Protein AF-A0A7C4W1N8-F1 (afdb_monomer_lite)

Structure (mmCIF, N/CA/C/O backbone):
data_AF-A0A7C4W1N8-F1
#
_entry.id   AF-A0A7C4W1N8-F1
#
loop_
_atom_site.group_PDB
_atom_site.id
_atom_site.type_symbol
_atom_site.label_atom_id
_atom_site.label_alt_id
_atom_site.label_comp_id
_atom_site.label_asym_id
_atom_site.label_entity_id
_atom_site.label_seq_id
_atom_site.pdbx_PDB_ins_code
_atom_site.Cartn_x
_atom_site.Cartn_y
_atom_site.Cartn_z
_atom_site.occupancy
_atom_site.B_iso_or_equiv
_atom_site.auth_seq_id
_atom_site.auth_comp_id
_atom_site.auth_asym_id
_atom_site.auth_atom_id
_atom_site.pdbx_PDB_model_num
ATOM 1 N N . MET A 1 1 ? 22.112 11.952 -7.872 1.00 47.97 1 MET A N 1
ATOM 2 C CA . MET A 1 1 ? 22.135 11.042 -9.049 1.00 47.97 1 MET A CA 1
ATOM 3 C C . MET A 1 1 ? 20.882 11.286 -9.893 1.00 47.97 1 MET A C 1
ATOM 5 O O . MET A 1 1 ? 19.847 11.541 -9.300 1.00 47.97 1 MET A O 1
ATOM 9 N N . GLN A 1 2 ? 20.953 11.237 -11.233 1.00 54.97 2 GLN A N 1
ATOM 10 C CA . GLN A 1 2 ? 19.802 11.429 -12.151 1.00 54.97 2 GLN A CA 1
ATOM 11 C C . GLN A 1 2 ? 18.889 10.179 -12.221 1.00 54.97 2 GLN A C 1
ATOM 13 O O . GLN A 1 2 ? 18.718 9.581 -13.282 1.00 54.97 2 GLN A O 1
ATOM 18 N N . GLY A 1 3 ? 18.357 9.723 -11.084 1.00 60.81 3 GLY A N 1
ATOM 19 C CA . GLY A 1 3 ? 17.582 8.476 -11.010 1.00 60.81 3 GLY A CA 1
ATOM 20 C C . GLY A 1 3 ? 18.441 7.202 -11.108 1.00 60.81 3 GLY A C 1
ATOM 21 O O . GLY A 1 3 ? 19.598 7.185 -10.682 1.00 60.81 3 GLY A O 1
ATOM 22 N N . ASN A 1 4 ? 17.865 6.113 -11.629 1.00 74.06 4 ASN A N 1
ATOM 23 C CA . ASN A 1 4 ? 18.523 4.805 -11.718 1.00 74.06 4 ASN A CA 1
ATOM 24 C C . ASN A 1 4 ? 19.618 4.778 -12.809 1.00 74.06 4 ASN A C 1
ATOM 26 O O . ASN A 1 4 ? 19.472 5.340 -13.893 1.00 74.06 4 ASN A O 1
ATOM 30 N N . ARG A 1 5 ? 20.745 4.108 -12.521 1.00 75.88 5 ARG A N 1
ATOM 31 C CA . ARG A 1 5 ? 21.937 4.085 -13.394 1.00 75.88 5 ARG A CA 1
ATOM 32 C C . ARG A 1 5 ? 21.696 3.413 -14.750 1.00 75.88 5 ARG A C 1
ATOM 34 O O . ARG A 1 5 ? 22.358 3.788 -15.715 1.00 75.88 5 ARG A O 1
ATOM 41 N N . ASN A 1 6 ? 20.778 2.449 -14.815 1.00 86.44 6 ASN A N 1
ATOM 42 C CA . ASN A 1 6 ? 20.548 1.613 -15.995 1.00 86.44 6 ASN A CA 1
ATOM 43 C C . ASN A 1 6 ? 19.211 1.894 -16.684 1.00 86.44 6 ASN A C 1
ATOM 45 O O . ASN A 1 6 ? 19.008 1.452 -17.808 1.00 86.44 6 ASN A O 1
ATOM 49 N N . VAL A 1 7 ? 18.295 2.609 -16.031 1.00 88.38 7 VAL A N 1
ATOM 50 C CA . VAL A 1 7 ? 16.976 2.920 -16.586 1.00 88.38 7 VAL A CA 1
ATOM 51 C C . VAL A 1 7 ? 16.595 4.344 -16.200 1.00 88.38 7 VAL A C 1
ATOM 53 O O . VAL A 1 7 ? 16.597 4.687 -15.021 1.00 88.38 7 VAL A O 1
ATOM 56 N N . ARG A 1 8 ? 16.260 5.172 -17.188 1.00 89.69 8 ARG A N 1
ATOM 57 C CA . ARG A 1 8 ? 15.919 6.585 -17.009 1.00 89.69 8 ARG A CA 1
ATOM 58 C C . ARG A 1 8 ? 14.545 6.884 -17.589 1.00 89.69 8 ARG A C 1
ATOM 60 O O . ARG A 1 8 ? 14.308 6.649 -18.767 1.00 89.69 8 ARG A O 1
ATOM 67 N N . LEU A 1 9 ? 13.660 7.428 -16.765 1.00 90.44 9 LEU A N 1
ATOM 68 C CA . LEU A 1 9 ? 12.429 8.079 -17.194 1.00 90.44 9 LEU A CA 1
ATOM 69 C C . LEU A 1 9 ? 12.789 9.453 -17.757 1.00 90.44 9 LEU A C 1
ATOM 71 O O . LEU A 1 9 ? 13.147 10.358 -17.001 1.00 90.44 9 LEU A O 1
ATOM 75 N N . ASP A 1 10 ? 12.716 9.594 -19.075 1.00 85.81 10 ASP A N 1
ATOM 76 C CA . ASP A 1 10 ? 12.887 10.885 -19.739 1.00 85.81 10 ASP A CA 1
ATOM 77 C C . ASP A 1 10 ? 11.601 11.705 -19.701 1.00 85.81 10 ASP A C 1
ATOM 79 O O . ASP A 1 10 ? 11.668 12.927 -19.709 1.00 85.81 10 ASP A O 1
ATOM 83 N N . ASP A 1 11 ? 10.448 11.047 -19.669 1.00 86.19 11 ASP A N 1
ATOM 84 C CA . ASP A 1 11 ? 9.136 11.665 -19.511 1.00 86.19 11 ASP A CA 1
ATOM 85 C C . ASP A 1 11 ? 8.132 10.591 -19.050 1.00 86.19 11 ASP A C 1
ATOM 87 O O . ASP A 1 11 ? 8.467 9.408 -18.945 1.00 86.19 11 ASP A O 1
ATOM 91 N N . SER A 1 12 ? 6.881 10.984 -18.830 1.00 87.62 12 SER A N 1
ATOM 92 C CA . SER A 1 12 ? 5.740 10.115 -18.545 1.00 87.62 12 SER A CA 1
ATOM 93 C C . SER A 1 12 ? 5.453 9.056 -19.613 1.00 87.62 12 SER A C 1
ATOM 95 O O . SER A 1 12 ? 4.736 8.106 -19.332 1.00 87.62 12 SER A O 1
ATOM 97 N N . SER A 1 13 ? 6.016 9.165 -20.819 1.00 90.38 13 SER A N 1
ATOM 98 C CA . SER A 1 13 ? 5.802 8.196 -21.904 1.00 90.38 13 SER A CA 1
ATOM 99 C C . SER A 1 13 ? 7.088 7.607 -22.486 1.00 90.38 13 SER A C 1
ATOM 101 O O . SER A 1 13 ? 7.024 6.703 -23.322 1.00 90.38 13 SER A O 1
ATOM 103 N N . LYS A 1 14 ? 8.265 8.080 -22.054 1.00 93.00 14 LYS A N 1
ATOM 104 C CA . LYS A 1 14 ? 9.556 7.725 -22.656 1.00 93.00 14 LYS A CA 1
ATOM 105 C C . LYS A 1 14 ? 10.546 7.245 -21.606 1.00 93.00 14 LYS A C 1
ATOM 107 O O . LYS A 1 14 ? 10.831 7.935 -20.626 1.00 93.00 14 LYS A O 1
ATOM 112 N N . VAL A 1 15 ? 11.114 6.068 -21.852 1.00 93.06 15 VAL A N 1
ATOM 113 C CA . VAL A 1 15 ? 12.128 5.454 -20.996 1.00 93.06 15 VAL A CA 1
ATOM 114 C C . VAL A 1 15 ? 13.367 5.112 -21.814 1.00 93.06 15 VAL A C 1
ATOM 116 O O . VAL A 1 15 ? 13.274 4.570 -22.914 1.00 93.06 15 VAL A O 1
ATOM 119 N N . ARG A 1 16 ? 14.539 5.419 -21.263 1.00 93.31 16 ARG A N 1
ATOM 120 C CA . ARG A 1 16 ? 15.831 4.977 -21.779 1.00 93.31 16 ARG A CA 1
ATOM 121 C C . ARG A 1 16 ? 16.379 3.853 -20.925 1.00 93.31 16 ARG A C 1
ATOM 123 O O . ARG A 1 16 ? 16.403 3.956 -19.700 1.00 93.31 16 ARG A O 1
ATOM 130 N N . ILE A 1 17 ? 16.842 2.793 -21.568 1.00 91.69 17 ILE A N 1
ATOM 131 C CA . ILE A 1 17 ? 17.416 1.620 -20.914 1.00 91.69 17 ILE A CA 1
ATOM 132 C C . ILE A 1 17 ? 18.837 1.454 -21.427 1.00 91.69 17 ILE A C 1
ATOM 134 O O . ILE A 1 17 ? 19.081 1.484 -22.630 1.00 91.69 17 ILE A O 1
ATOM 138 N N . ARG A 1 18 ? 19.781 1.305 -20.504 1.00 91.75 18 ARG A N 1
ATOM 139 C CA . ARG A 1 18 ? 21.181 1.094 -20.836 1.00 91.75 18 ARG A CA 1
ATOM 140 C C . ARG A 1 18 ? 21.384 -0.360 -21.234 1.00 91.75 18 ARG A C 1
ATOM 142 O O . ARG A 1 18 ? 21.121 -1.253 -20.425 1.00 91.75 18 ARG A O 1
ATOM 149 N N . TYR A 1 19 ? 21.858 -0.595 -22.450 1.00 90.38 19 TYR A N 1
ATOM 150 C CA . TYR A 1 19 ? 22.159 -1.937 -22.920 1.00 90.38 19 TYR A CA 1
ATOM 151 C C . TYR A 1 19 ? 23.369 -2.495 -22.144 1.00 90.38 19 TYR A C 1
ATOM 153 O O . TYR A 1 19 ? 24.381 -1.799 -22.003 1.00 90.38 19 TYR A O 1
ATOM 161 N N . PRO A 1 20 ? 23.294 -3.710 -21.563 1.00 87.44 20 PRO A N 1
ATOM 162 C CA . PRO A 1 20 ? 24.352 -4.205 -20.683 1.00 87.44 20 PRO A CA 1
ATOM 163 C C . PRO A 1 20 ? 25.706 -4.417 -21.366 1.00 87.44 20 PRO A C 1
ATOM 165 O O . PRO A 1 20 ? 26.726 -4.239 -20.695 1.00 87.44 20 PRO A O 1
ATOM 168 N N . TYR A 1 21 ? 25.705 -4.772 -22.654 1.00 88.88 21 TYR A N 1
ATOM 169 C CA . TYR A 1 21 ? 26.896 -5.200 -23.389 1.00 88.88 21 TYR A CA 1
ATOM 170 C C . TYR A 1 21 ? 27.750 -4.011 -23.842 1.00 88.88 21 TYR A C 1
ATOM 172 O O . TYR A 1 21 ? 28.869 -3.857 -23.368 1.00 88.88 21 TYR A O 1
ATOM 180 N N . ASP A 1 22 ? 27.202 -3.119 -24.669 1.00 92.94 22 ASP A N 1
ATOM 181 C CA . ASP A 1 22 ? 27.940 -1.982 -25.251 1.00 92.94 22 ASP A CA 1
ATOM 182 C C . ASP A 1 22 ? 27.743 -0.653 -24.495 1.00 92.94 22 ASP A C 1
ATOM 184 O O . ASP A 1 22 ? 28.325 0.370 -24.844 1.00 92.94 22 ASP A O 1
ATOM 188 N N . LYS A 1 23 ? 26.914 -0.662 -23.442 1.00 89.00 23 LYS A N 1
ATOM 189 C CA . LYS A 1 23 ? 26.556 0.508 -22.627 1.00 89.00 23 LYS A CA 1
ATOM 190 C C . LYS A 1 23 ? 25.778 1.607 -23.360 1.00 89.00 23 LYS A C 1
ATOM 192 O O . LYS A 1 23 ? 25.589 2.669 -22.752 1.00 89.00 23 LYS A O 1
ATOM 197 N N . SER A 1 24 ? 25.294 1.352 -24.574 1.00 93.56 24 SER A N 1
ATOM 198 C CA . SER A 1 24 ? 24.439 2.247 -25.354 1.00 93.56 24 SER A CA 1
ATOM 199 C C . SER A 1 24 ? 23.085 2.479 -24.675 1.00 93.56 24 SER A C 1
ATOM 201 O O . SER A 1 24 ? 22.671 1.743 -23.772 1.00 93.56 24 SER A O 1
ATOM 203 N N . TRP A 1 25 ? 22.389 3.545 -25.073 1.00 93.69 25 TRP A N 1
ATOM 204 C CA . TRP A 1 25 ? 21.058 3.865 -24.562 1.00 93.69 25 TRP A CA 1
ATOM 205 C C . TRP A 1 25 ? 19.994 3.519 -25.596 1.00 93.69 25 TRP A C 1
ATOM 207 O O . TRP A 1 25 ? 19.896 4.161 -26.637 1.00 93.69 25 TRP A O 1
ATOM 217 N N . LEU A 1 26 ? 19.141 2.560 -25.256 1.00 93.12 26 LEU A N 1
ATOM 218 C CA . LEU A 1 26 ? 17.971 2.191 -26.039 1.00 93.12 26 LEU A CA 1
ATOM 219 C C . LEU A 1 26 ? 16.766 3.012 -25.574 1.00 93.12 26 LEU A C 1
ATOM 221 O O . LEU A 1 26 ? 16.544 3.157 -24.371 1.00 93.12 26 LEU A O 1
ATOM 225 N N . SER A 1 27 ? 15.984 3.549 -26.509 1.00 93.94 27 SER A N 1
ATOM 226 C CA . SER A 1 27 ? 14.791 4.352 -26.209 1.00 93.94 27 SER A CA 1
ATOM 227 C C . SER A 1 27 ? 13.514 3.562 -26.464 1.00 93.94 27 SER A C 1
ATOM 229 O O . SER A 1 27 ? 13.330 3.006 -27.542 1.00 93.94 27 SER A O 1
ATOM 231 N N . PHE A 1 28 ? 12.599 3.578 -25.499 1.00 92.69 28 PHE A N 1
ATOM 232 C CA . PHE A 1 28 ? 11.315 2.890 -25.581 1.00 92.69 28 PHE A CA 1
ATOM 233 C C . PHE A 1 28 ? 10.171 3.795 -25.138 1.00 92.69 28 PHE A C 1
ATOM 235 O O . PHE A 1 28 ? 10.358 4.749 -24.375 1.00 92.69 28 PHE A O 1
ATOM 242 N N . ARG A 1 29 ? 8.961 3.453 -25.583 1.00 93.00 29 ARG A N 1
ATOM 243 C CA . ARG A 1 29 ? 7.729 4.033 -25.049 1.00 93.00 29 ARG A CA 1
ATOM 244 C C . ARG A 1 29 ? 7.250 3.224 -23.847 1.00 93.00 29 ARG A C 1
ATOM 246 O O . ARG A 1 29 ? 7.180 1.999 -23.913 1.00 93.00 29 ARG A O 1
ATOM 253 N N . ALA A 1 30 ? 6.894 3.914 -22.772 1.00 91.75 30 ALA A N 1
ATOM 254 C CA . ALA A 1 30 ? 6.235 3.346 -21.603 1.00 91.75 30 ALA A CA 1
ATOM 255 C C . ALA A 1 30 ? 4.791 3.855 -21.548 1.00 91.75 30 ALA A C 1
ATOM 257 O O . ALA A 1 30 ? 4.525 5.015 -21.851 1.00 91.75 30 ALA A O 1
ATOM 258 N N . ARG A 1 31 ? 3.853 2.981 -21.178 1.00 93.00 31 ARG A N 1
ATOM 259 C CA . ARG A 1 31 ? 2.450 3.348 -20.964 1.00 93.00 31 ARG A CA 1
ATOM 260 C C . ARG A 1 31 ? 2.117 3.162 -19.492 1.00 93.00 31 ARG A C 1
ATOM 262 O O . ARG A 1 31 ? 2.344 2.085 -18.943 1.00 93.00 31 ARG A O 1
ATOM 269 N N . PHE A 1 32 ? 1.564 4.201 -18.882 1.00 92.88 32 PHE A N 1
ATOM 270 C CA . PHE A 1 32 ? 1.042 4.175 -17.519 1.00 92.88 32 PHE A CA 1
ATOM 271 C C . PHE A 1 32 ? -0.462 4.437 -17.569 1.00 92.88 32 PHE A C 1
ATOM 273 O O . PHE A 1 32 ? -0.951 5.032 -18.527 1.00 92.88 32 PHE A O 1
ATOM 280 N N . GLY A 1 33 ? -1.199 3.979 -16.556 1.00 93.12 33 GLY A N 1
ATOM 281 C CA . GLY A 1 33 ? -2.607 4.359 -16.427 1.00 93.12 33 GLY A CA 1
ATOM 282 C C . GLY A 1 33 ? -2.730 5.876 -16.283 1.00 93.12 33 GLY A C 1
ATOM 283 O O . GLY A 1 33 ? -1.872 6.491 -15.651 1.00 93.12 33 GLY A O 1
ATOM 284 N N . GLU A 1 34 ? -3.786 6.461 -16.840 1.00 93.50 34 GLU A N 1
ATOM 285 C CA . GLU A 1 34 ? -3.974 7.918 -16.937 1.00 93.50 34 GLU A CA 1
ATOM 286 C C . GLU A 1 34 ? -3.804 8.624 -15.586 1.00 93.50 34 GLU A C 1
ATOM 288 O O . GLU A 1 34 ? -3.032 9.572 -15.471 1.00 93.50 34 GLU A O 1
ATOM 293 N N . ASN A 1 35 ? -4.390 8.059 -14.526 1.00 93.81 35 ASN A N 1
ATOM 294 C CA . ASN A 1 35 ? -4.287 8.577 -13.157 1.00 93.81 35 ASN A CA 1
ATOM 295 C C . ASN A 1 35 ? -2.847 8.636 -12.606 1.00 93.81 35 ASN A C 1
ATOM 297 O O . ASN A 1 35 ? -2.591 9.333 -11.630 1.00 93.81 35 ASN A O 1
ATOM 301 N N . TYR A 1 36 ? -1.903 7.892 -13.190 1.00 94.44 36 TYR A N 1
ATOM 302 C CA . TYR A 1 36 ? -0.498 7.868 -12.776 1.00 94.44 36 TYR A CA 1
ATOM 303 C C . TYR A 1 36 ? 0.397 8.777 -13.621 1.00 94.44 36 TYR A C 1
ATOM 305 O O . TYR A 1 36 ? 1.513 9.070 -13.195 1.00 94.44 36 TYR A O 1
ATOM 313 N N . VAL A 1 37 ? -0.057 9.229 -14.794 1.00 94.94 37 VAL A N 1
ATOM 314 C CA . VAL A 1 37 ? 0.746 10.046 -15.719 1.00 94.94 37 VAL A CA 1
ATOM 315 C C . VAL A 1 37 ? 1.279 11.324 -15.052 1.00 94.94 37 VAL A C 1
ATOM 317 O O . VAL A 1 37 ? 2.489 11.550 -15.150 1.00 94.94 37 VAL A O 1
ATOM 320 N N . PRO A 1 38 ? 0.469 12.111 -14.308 1.00 96.19 38 PRO A N 1
ATOM 321 C CA . PRO A 1 38 ? 0.966 13.301 -13.616 1.00 96.19 38 PRO A CA 1
ATOM 322 C C . PRO A 1 38 ? 2.082 12.982 -12.613 1.00 96.19 38 PRO A C 1
ATOM 324 O O . PRO A 1 38 ? 3.127 13.629 -12.622 1.00 96.19 38 PRO A O 1
ATOM 327 N N . LEU A 1 39 ? 1.906 11.920 -11.818 1.00 96.06 39 LEU A N 1
ATOM 328 C CA . LEU A 1 39 ? 2.903 11.475 -10.846 1.00 96.06 39 LEU A CA 1
ATOM 329 C C . LEU A 1 39 ? 4.211 11.045 -11.516 1.00 96.06 39 LEU A C 1
ATOM 331 O O . LEU A 1 39 ? 5.290 11.387 -11.036 1.00 96.06 39 LEU A O 1
ATOM 335 N N . VAL A 1 40 ? 4.140 10.284 -12.611 1.00 95.19 40 VAL A N 1
ATOM 336 C CA . VAL A 1 40 ? 5.345 9.818 -13.318 1.00 95.19 40 VAL A CA 1
ATOM 337 C C . VAL A 1 40 ? 6.084 10.992 -13.963 1.00 95.19 40 VAL A C 1
ATOM 339 O O . VAL A 1 40 ? 7.317 11.002 -13.965 1.00 95.19 40 VAL A O 1
ATOM 342 N N . LYS A 1 41 ? 5.350 11.990 -14.469 1.00 95.19 41 LYS A N 1
ATOM 343 C CA . LYS A 1 41 ? 5.933 13.219 -15.011 1.00 95.19 41 LYS A CA 1
ATOM 344 C C . LYS A 1 41 ? 6.730 13.972 -13.943 1.00 95.19 41 LYS A C 1
ATOM 346 O O . LYS A 1 41 ? 7.930 14.176 -14.126 1.00 95.19 41 LYS A O 1
ATOM 351 N N . GLU A 1 42 ? 6.114 14.279 -12.799 1.00 95.62 42 GLU A N 1
ATOM 352 C CA . GLU A 1 42 ? 6.807 14.966 -11.698 1.00 95.62 42 GLU A CA 1
ATOM 353 C C . GLU A 1 42 ? 7.987 14.135 -11.169 1.00 95.62 42 GLU A C 1
ATOM 355 O O . GLU A 1 42 ? 9.069 14.668 -10.922 1.00 95.62 42 GLU A O 1
ATOM 360 N N . LEU A 1 43 ? 7.838 12.808 -11.073 1.00 94.19 43 LEU A N 1
ATOM 361 C CA . LEU A 1 43 ? 8.936 11.923 -10.679 1.00 94.19 43 LEU A CA 1
ATOM 362 C C . LEU A 1 43 ? 10.149 12.040 -11.619 1.00 94.19 43 LEU A C 1
ATOM 364 O O . LEU A 1 43 ? 11.292 12.045 -11.153 1.00 94.19 43 LEU A O 1
ATOM 368 N N . SER A 1 44 ? 9.921 12.124 -12.934 1.00 92.81 44 SER A N 1
ATOM 369 C CA . SER A 1 44 ? 10.991 12.316 -13.920 1.00 92.81 44 SER A CA 1
ATOM 370 C C . SER A 1 44 ? 11.681 13.673 -13.738 1.00 92.81 44 SER A C 1
ATOM 372 O O . SER A 1 44 ? 12.913 13.738 -13.711 1.00 92.81 44 SER A O 1
ATOM 374 N N . GLU A 1 45 ? 10.913 14.747 -13.555 1.00 93.69 45 GLU A N 1
ATOM 375 C CA . GLU A 1 45 ? 11.425 16.112 -13.364 1.00 93.69 45 GLU A CA 1
ATOM 376 C C . GLU A 1 45 ? 12.260 16.244 -12.078 1.00 93.69 45 GLU A C 1
ATOM 378 O O . GLU A 1 45 ? 13.388 16.758 -12.093 1.00 93.69 45 GLU A O 1
ATOM 383 N N . LEU A 1 46 ? 11.760 15.701 -10.966 1.00 92.88 46 LEU A N 1
ATOM 384 C CA . LEU A 1 46 ? 12.472 15.666 -9.687 1.00 92.88 46 LEU A CA 1
ATOM 385 C C . LEU A 1 46 ? 13.760 14.837 -9.771 1.00 92.88 46 LEU A C 1
ATOM 387 O O . LEU A 1 46 ? 14.793 15.222 -9.217 1.00 92.88 46 LEU A O 1
ATOM 391 N N . ALA A 1 47 ? 13.748 13.726 -10.508 1.00 90.69 47 ALA A N 1
ATOM 392 C CA . ALA A 1 47 ? 14.944 12.914 -10.694 1.00 90.69 47 ALA A CA 1
ATOM 393 C C . ALA A 1 47 ? 15.997 13.606 -11.572 1.00 90.69 47 ALA A C 1
ATOM 395 O O . ALA A 1 47 ? 17.192 13.542 -11.265 1.00 90.69 47 ALA A O 1
ATOM 396 N N . LYS A 1 48 ? 15.584 14.301 -12.642 1.00 90.06 48 LYS A N 1
ATOM 397 C CA . LYS A 1 48 ? 16.488 15.089 -13.501 1.00 90.06 48 LYS A CA 1
ATOM 398 C C . LYS A 1 48 ? 17.144 16.232 -12.730 1.00 90.06 48 LYS A C 1
ATOM 400 O O . LYS A 1 48 ? 18.356 16.418 -12.843 1.00 90.06 48 LYS A O 1
ATOM 405 N N . SER A 1 49 ? 16.368 16.921 -11.893 1.00 90.56 49 SER A N 1
ATOM 406 C CA . SER A 1 49 ? 16.851 17.980 -10.994 1.00 90.56 49 SER A CA 1
ATOM 407 C C . SER A 1 49 ? 17.600 17.457 -9.759 1.00 90.56 49 SER A C 1
ATOM 409 O O . SER A 1 49 ? 18.015 18.247 -8.917 1.00 90.56 49 SER A O 1
ATOM 411 N N . ARG A 1 50 ? 17.826 16.136 -9.656 1.00 87.19 50 ARG A N 1
ATOM 412 C CA . ARG A 1 50 ? 18.536 15.462 -8.551 1.00 87.19 50 ARG A CA 1
ATOM 413 C C . ARG A 1 50 ? 17.881 15.658 -7.174 1.00 87.19 50 ARG A C 1
ATOM 415 O O . ARG A 1 50 ? 18.540 15.419 -6.167 1.00 87.19 50 ARG A O 1
ATOM 422 N N . LYS A 1 51 ? 16.599 16.032 -7.134 1.00 89.19 51 LYS A N 1
ATOM 423 C CA . LYS A 1 51 ? 15.811 16.221 -5.905 1.00 89.19 51 LYS A CA 1
ATOM 424 C C . LYS A 1 51 ? 15.217 14.919 -5.370 1.00 89.19 51 LYS A C 1
ATOM 426 O O . LYS A 1 51 ? 14.914 14.834 -4.187 1.00 89.19 51 LYS A O 1
ATOM 431 N N . CYS A 1 52 ? 15.064 13.895 -6.211 1.00 86.50 52 CYS A N 1
ATOM 432 C CA . CYS A 1 52 ? 14.609 12.578 -5.774 1.00 86.50 52 CYS A CA 1
ATOM 433 C C . CYS A 1 52 ? 15.331 11.439 -6.503 1.00 86.50 52 CYS A C 1
ATOM 435 O O . CYS A 1 52 ? 15.936 11.613 -7.564 1.00 86.50 52 CYS A O 1
ATOM 437 N N . SER A 1 53 ? 15.235 10.237 -5.939 1.00 85.31 53 SER A N 1
ATOM 438 C CA . SER A 1 53 ? 15.607 8.995 -6.615 1.00 85.31 53 SER A CA 1
ATOM 439 C C . SER A 1 53 ? 14.402 8.060 -6.673 1.00 85.31 53 SER A C 1
ATOM 441 O O . SER A 1 53 ? 13.483 8.173 -5.865 1.00 85.31 53 SER A O 1
ATOM 443 N N . TYR A 1 54 ? 14.390 7.155 -7.650 1.00 89.94 54 TYR A N 1
ATOM 444 C CA . TYR A 1 54 ? 13.360 6.129 -7.779 1.00 89.94 54 TYR A CA 1
ATOM 445 C C . TYR A 1 54 ? 13.981 4.773 -8.081 1.00 89.94 54 TYR A C 1
ATOM 447 O O . TYR A 1 54 ? 15.009 4.658 -8.757 1.00 89.94 54 TYR A O 1
ATOM 455 N N . GLY A 1 55 ? 13.323 3.730 -7.585 1.00 89.88 55 GLY A N 1
ATOM 456 C CA . GLY A 1 55 ? 13.615 2.360 -7.981 1.00 89.88 55 GLY A CA 1
ATOM 457 C C . GLY A 1 55 ? 12.923 2.049 -9.301 1.00 89.88 55 GLY A C 1
ATOM 458 O O . GLY A 1 55 ? 11.806 2.495 -9.544 1.00 89.88 55 GLY A O 1
ATOM 459 N N . VAL A 1 56 ? 13.572 1.272 -10.159 1.00 91.06 56 VAL A N 1
ATOM 460 C CA . VAL A 1 56 ? 12.955 0.794 -11.396 1.00 91.06 56 VAL A CA 1
ATOM 461 C C . VAL A 1 56 ? 13.469 -0.594 -11.733 1.00 91.06 56 VAL A C 1
ATOM 463 O O . VAL A 1 56 ? 14.654 -0.887 -11.556 1.00 91.06 56 VAL A O 1
ATOM 466 N N . ARG A 1 57 ? 12.558 -1.467 -12.163 1.00 90.81 57 ARG A N 1
ATOM 467 C CA . ARG A 1 57 ? 12.845 -2.841 -12.584 1.00 90.81 57 ARG A CA 1
ATOM 468 C C . ARG A 1 57 ? 12.057 -3.163 -13.844 1.00 90.81 57 ARG A C 1
ATOM 470 O O . ARG A 1 57 ? 10.892 -2.794 -13.948 1.00 90.81 57 ARG A O 1
ATOM 477 N N . ILE A 1 58 ? 12.690 -3.876 -14.765 1.00 89.75 58 ILE A N 1
ATOM 478 C CA . ILE A 1 58 ? 12.037 -4.411 -15.959 1.00 89.75 58 ILE A CA 1
ATOM 479 C C . ILE A 1 58 ? 11.666 -5.859 -15.659 1.00 89.75 58 ILE A C 1
ATOM 481 O O . ILE A 1 58 ? 12.491 -6.617 -15.151 1.00 89.75 58 ILE A O 1
ATOM 485 N N . VAL A 1 59 ? 10.419 -6.228 -15.931 1.00 91.44 59 VAL A N 1
ATOM 486 C CA . VAL A 1 59 ? 9.894 -7.569 -15.678 1.00 91.44 59 VAL A CA 1
ATOM 487 C C . VAL A 1 59 ? 9.296 -8.117 -16.963 1.00 91.44 59 VAL A C 1
ATOM 489 O O . VAL A 1 59 ? 8.394 -7.513 -17.538 1.00 91.44 59 VAL A O 1
ATOM 492 N N . PHE A 1 60 ? 9.775 -9.281 -17.385 1.00 92.75 60 PHE A N 1
ATOM 493 C CA . PHE A 1 60 ? 9.208 -10.037 -18.496 1.00 92.75 60 PHE A CA 1
ATOM 494 C C . PHE A 1 60 ? 8.197 -11.030 -17.936 1.00 92.75 60 PHE A C 1
ATOM 496 O O . PHE A 1 60 ? 8.517 -11.818 -17.044 1.00 92.75 60 PHE A O 1
ATOM 503 N N . ARG A 1 61 ? 6.954 -10.973 -18.410 1.00 89.81 61 ARG A N 1
ATOM 504 C CA . ARG A 1 61 ? 5.888 -11.857 -17.935 1.00 89.81 61 ARG A CA 1
ATOM 505 C C . ARG A 1 61 ? 4.884 -12.118 -19.045 1.00 89.81 61 ARG A C 1
ATOM 507 O O . ARG A 1 61 ? 4.302 -11.177 -19.571 1.00 89.81 61 ARG A O 1
ATOM 514 N N . ASN A 1 62 ? 4.647 -13.394 -19.351 1.00 91.06 62 ASN A N 1
ATOM 515 C CA . ASN A 1 62 ? 3.676 -13.845 -20.356 1.00 91.06 62 ASN A CA 1
ATOM 516 C C . ASN A 1 62 ? 3.859 -13.133 -21.714 1.00 91.06 62 ASN A C 1
ATOM 518 O O . ASN A 1 62 ? 2.905 -12.587 -22.262 1.00 91.06 62 ASN A O 1
ATOM 522 N N . GLY A 1 63 ? 5.105 -13.041 -22.196 1.00 91.88 63 GLY A N 1
ATOM 523 C CA . GLY A 1 63 ? 5.441 -12.357 -23.454 1.00 91.88 63 GLY A CA 1
ATOM 524 C C . GLY A 1 63 ? 5.334 -10.825 -23.422 1.00 91.88 63 GLY A C 1
ATOM 525 O O . GLY A 1 63 ? 5.546 -10.179 -24.441 1.00 91.88 63 GLY A O 1
ATOM 526 N N . ARG A 1 64 ? 5.018 -10.219 -22.270 1.00 92.12 64 ARG A N 1
ATOM 527 C CA . ARG A 1 64 ? 4.912 -8.763 -22.097 1.00 92.12 64 ARG A CA 1
ATOM 528 C C . ARG A 1 64 ? 6.049 -8.220 -21.240 1.00 92.12 64 ARG A C 1
ATOM 530 O O . ARG A 1 64 ? 6.564 -8.910 -20.358 1.00 92.12 64 ARG A O 1
ATOM 537 N N . ILE A 1 65 ? 6.399 -6.960 -21.480 1.00 91.75 65 ILE A N 1
ATOM 538 C CA . ILE A 1 65 ? 7.439 -6.229 -20.752 1.00 91.75 65 ILE A CA 1
ATOM 539 C C . ILE A 1 65 ? 6.766 -5.203 -19.842 1.00 91.75 65 ILE A C 1
ATOM 541 O O . ILE A 1 65 ? 5.969 -4.386 -20.298 1.00 91.75 65 ILE A O 1
ATOM 545 N N . TYR A 1 66 ? 7.098 -5.239 -18.555 1.00 92.44 66 TYR A N 1
ATOM 546 C CA .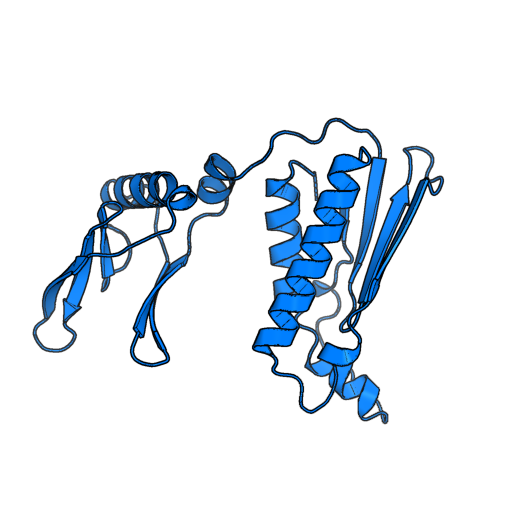 TYR A 1 66 ? 6.560 -4.342 -17.539 1.00 92.44 66 TYR A CA 1
ATOM 547 C C . TYR A 1 66 ? 7.669 -3.509 -16.911 1.00 92.44 66 TYR A C 1
ATOM 549 O O . TYR A 1 66 ? 8.729 -4.028 -16.562 1.00 92.44 66 TYR A O 1
ATOM 557 N N . LEU A 1 67 ? 7.389 -2.224 -16.702 1.00 91.25 67 LEU A N 1
ATOM 558 C CA . LEU A 1 67 ? 8.249 -1.320 -15.951 1.00 91.25 67 LEU A CA 1
ATOM 559 C C . LEU A 1 67 ? 7.675 -1.137 -14.544 1.00 91.25 67 LEU A C 1
ATOM 561 O O . LEU A 1 67 ? 6.628 -0.523 -14.361 1.00 91.25 67 LEU A O 1
ATOM 565 N N . HIS A 1 68 ? 8.346 -1.689 -13.540 1.00 91.81 68 HIS A N 1
ATOM 566 C CA . HIS A 1 68 ? 7.962 -1.530 -12.141 1.00 91.81 68 HIS A CA 1
ATOM 567 C C . HIS A 1 68 ? 8.719 -0.349 -11.544 1.00 91.81 68 HIS A C 1
ATOM 569 O O . HIS A 1 68 ? 9.941 -0.418 -11.419 1.00 91.81 68 HIS A O 1
ATOM 575 N N . LEU A 1 69 ? 7.996 0.703 -11.160 1.00 92.06 69 LEU A N 1
ATOM 576 C CA . LEU A 1 69 ? 8.545 1.901 -10.527 1.00 92.06 69 LEU A CA 1
ATOM 577 C C . LEU A 1 69 ? 8.299 1.885 -9.015 1.00 92.06 69 LEU A C 1
ATOM 579 O O . LEU A 1 69 ? 7.190 1.605 -8.562 1.00 92.06 69 LEU A O 1
ATOM 583 N N . SER A 1 70 ? 9.330 2.220 -8.243 1.00 91.88 70 SER A N 1
ATOM 584 C CA . SER A 1 70 ? 9.236 2.504 -6.811 1.00 91.88 70 SER A CA 1
ATOM 585 C C . SER A 1 70 ? 9.316 4.010 -6.608 1.00 91.88 70 SER A C 1
ATOM 587 O O . SER A 1 70 ? 10.349 4.616 -6.902 1.00 91.88 70 SER A O 1
ATOM 589 N N . VAL A 1 71 ? 8.232 4.591 -6.107 1.00 92.69 71 VAL A N 1
ATOM 590 C CA . VAL A 1 71 ? 8.021 6.038 -5.996 1.00 92.69 71 VAL A CA 1
ATOM 591 C C . VAL A 1 71 ? 8.092 6.456 -4.523 1.00 92.69 71 VAL A C 1
ATOM 593 O O . VAL A 1 71 ? 7.602 5.695 -3.684 1.00 92.69 71 VAL A O 1
ATOM 596 N N . PRO A 1 72 ? 8.677 7.624 -4.188 1.00 93.00 72 PRO A N 1
ATOM 597 C CA . PRO A 1 72 ? 8.610 8.181 -2.836 1.00 93.00 72 PRO A CA 1
ATOM 598 C C . PRO A 1 72 ? 7.166 8.286 -2.327 1.00 93.00 72 PRO A C 1
ATOM 600 O O . PRO A 1 72 ? 6.258 8.635 -3.089 1.00 93.00 72 PRO A O 1
ATOM 603 N N . VAL A 1 73 ? 6.949 7.972 -1.048 1.00 93.19 73 VAL A N 1
ATOM 604 C CA . VAL A 1 73 ? 5.600 7.919 -0.455 1.00 93.19 73 VAL A CA 1
ATOM 605 C C . VAL A 1 73 ? 4.960 9.304 -0.452 1.00 93.19 73 VAL A C 1
ATOM 607 O O . VAL A 1 73 ? 3.776 9.428 -0.738 1.00 93.19 73 VAL A O 1
ATOM 610 N N . GLU A 1 74 ? 5.746 10.347 -0.220 1.00 94.06 74 GLU A N 1
ATOM 611 C CA . GLU A 1 74 ? 5.312 11.743 -0.193 1.00 94.06 74 GLU A CA 1
ATOM 612 C C . GLU A 1 74 ? 4.757 12.161 -1.559 1.00 94.06 74 GLU A C 1
ATOM 614 O O . GLU A 1 74 ? 3.671 12.733 -1.647 1.00 94.06 74 GLU A O 1
ATOM 619 N N . LEU A 1 75 ? 5.457 11.792 -2.639 1.00 95.50 75 LEU A N 1
ATOM 620 C CA . LEU A 1 75 ? 5.006 12.058 -4.004 1.00 95.50 75 LEU A CA 1
ATOM 621 C C . LEU A 1 75 ? 3.750 11.249 -4.344 1.00 95.50 75 LEU A C 1
ATOM 623 O O . LEU A 1 75 ? 2.829 11.766 -4.968 1.00 95.50 75 LEU A O 1
ATOM 627 N N . TYR A 1 76 ? 3.673 9.990 -3.906 1.00 95.25 76 TYR A N 1
ATOM 628 C CA . TYR A 1 76 ? 2.453 9.195 -4.052 1.00 95.25 76 TYR A CA 1
ATOM 629 C C . TYR A 1 76 ? 1.259 9.848 -3.340 1.00 95.25 76 TYR A C 1
ATOM 631 O O . TYR A 1 76 ? 0.188 9.989 -3.930 1.00 95.25 76 TYR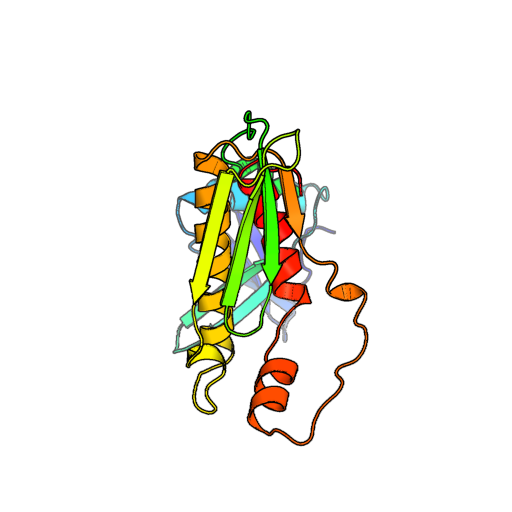 A O 1
ATOM 639 N N . LEU A 1 77 ? 1.435 10.290 -2.095 1.00 95.81 77 LEU A N 1
ATOM 640 C CA . LEU A 1 77 ? 0.372 10.921 -1.316 1.00 95.81 77 LEU A CA 1
ATOM 641 C C . LEU A 1 77 ? -0.045 12.276 -1.895 1.00 95.81 77 LEU A C 1
ATOM 643 O O . LEU A 1 77 ? -1.238 12.566 -1.889 1.00 95.81 77 LEU A O 1
ATOM 647 N N . LYS A 1 78 ? 0.882 13.054 -2.471 1.00 95.88 78 LYS A N 1
ATOM 648 C CA . LYS A 1 78 ? 0.571 14.312 -3.173 1.00 95.88 78 LYS A CA 1
ATOM 649 C C . LYS A 1 78 ? -0.521 14.137 -4.236 1.00 95.88 78 LYS A C 1
ATOM 651 O O . LYS A 1 78 ? -1.391 14.990 -4.357 1.00 95.88 78 LYS A O 1
ATOM 656 N N . TYR A 1 79 ? -0.483 13.034 -4.984 1.00 95.88 79 TYR A N 1
ATOM 657 C CA . TYR A 1 79 ? -1.418 12.777 -6.085 1.00 95.88 79 TYR A CA 1
ATOM 658 C C . TYR A 1 79 ? -2.631 11.928 -5.702 1.00 95.88 79 TYR A C 1
ATOM 660 O O . TYR A 1 79 ? -3.673 12.036 -6.340 1.00 95.88 79 TYR A O 1
ATOM 668 N N . PHE A 1 80 ? -2.502 11.045 -4.707 1.00 95.25 80 PHE A N 1
ATOM 669 C CA . PHE A 1 80 ? -3.513 10.014 -4.443 1.00 95.25 80 PHE A CA 1
ATOM 670 C C . PHE A 1 80 ? -4.225 10.130 -3.098 1.00 95.25 80 PHE A C 1
ATOM 672 O O . PHE A 1 80 ? -5.122 9.314 -2.838 1.00 95.25 80 PHE A O 1
ATOM 679 N N . ARG A 1 81 ? -3.843 11.086 -2.242 1.00 94.75 81 ARG A N 1
ATOM 680 C CA . ARG A 1 81 ? -4.538 11.337 -0.976 1.00 94.75 81 ARG A CA 1
ATOM 681 C C . ARG A 1 81 ? -5.959 11.840 -1.251 1.00 94.75 81 ARG A C 1
ATOM 683 O O . ARG A 1 81 ? -6.160 12.711 -2.086 1.00 94.75 81 ARG A O 1
ATOM 690 N N . LYS A 1 82 ? -6.948 11.280 -0.547 1.00 90.69 82 LYS A N 1
ATOM 691 C CA . LYS A 1 82 ? -8.374 11.626 -0.707 1.00 90.69 82 LYS A CA 1
ATOM 692 C C . LYS A 1 82 ? -8.794 12.901 0.034 1.00 90.69 82 LYS A C 1
ATOM 694 O O . LYS A 1 82 ? -9.861 13.432 -0.241 1.00 90.69 82 LYS A O 1
ATOM 699 N N . GLY A 1 83 ? -7.984 13.361 0.984 1.00 88.69 83 GLY A N 1
ATOM 700 C CA . GLY A 1 83 ? -8.279 14.496 1.854 1.00 88.69 83 GLY A CA 1
ATOM 701 C C . GLY A 1 83 ? -7.832 14.220 3.285 1.00 88.69 83 GLY A C 1
ATOM 702 O O . GLY A 1 83 ? -6.957 13.380 3.517 1.00 88.69 83 GLY A O 1
ATOM 703 N N . GLU A 1 84 ? -8.427 14.930 4.239 1.00 90.19 84 GLU A N 1
ATOM 704 C CA . GLU A 1 84 ? -8.257 14.679 5.672 1.00 90.19 84 GLU A CA 1
ATOM 705 C C . GLU A 1 84 ? -9.480 13.959 6.230 1.00 90.19 84 GLU A C 1
ATOM 707 O O . GLU A 1 84 ? -10.616 14.293 5.882 1.00 90.19 84 GLU A O 1
ATOM 712 N N . ALA A 1 85 ? -9.254 12.974 7.095 1.00 92.25 85 ALA A N 1
ATOM 713 C CA . ALA A 1 85 ? -10.329 12.346 7.841 1.00 92.25 85 ALA A CA 1
ATOM 714 C C . ALA A 1 85 ? -10.717 13.254 9.021 1.00 92.25 85 ALA A C 1
ATOM 716 O O . ALA A 1 85 ? -9.901 13.506 9.905 1.00 92.25 85 ALA A O 1
ATOM 717 N N . LYS A 1 86 ? -11.950 13.776 9.006 1.00 90.00 86 LYS A N 1
ATOM 718 C CA . LYS A 1 86 ? -12.428 14.815 9.943 1.00 90.00 86 LYS A CA 1
ATOM 719 C C . LYS A 1 86 ? -13.261 14.295 11.120 1.00 90.00 86 LYS A C 1
ATOM 721 O O . LYS A 1 86 ? -13.728 15.101 11.915 1.00 90.00 86 LYS A O 1
ATOM 726 N N . GLY A 1 87 ? -13.502 12.989 11.201 1.00 93.06 87 GLY A N 1
ATOM 727 C CA . GLY A 1 87 ? -14.274 12.418 12.304 1.00 93.06 87 GLY A CA 1
ATOM 728 C C . GLY A 1 87 ? -13.477 12.331 13.608 1.00 93.06 87 GLY A C 1
ATOM 729 O O . GLY A 1 87 ? -12.323 12.753 13.682 1.00 93.06 87 GLY A O 1
ATOM 730 N N . ASP A 1 88 ? -14.082 11.777 14.647 1.00 95.75 88 ASP A N 1
ATOM 731 C CA . ASP A 1 88 ? -13.505 11.657 15.990 1.00 95.75 88 ASP A CA 1
ATOM 732 C C . ASP A 1 88 ? -13.405 10.203 16.477 1.00 95.75 88 ASP A C 1
ATOM 734 O O . ASP A 1 88 ? -12.988 9.957 17.610 1.00 95.75 88 ASP A O 1
ATOM 738 N N . LEU A 1 89 ? -13.743 9.235 15.618 1.00 98.06 89 LEU A N 1
ATOM 739 C CA . LEU A 1 89 ? -13.657 7.817 15.945 1.00 98.06 89 LEU A CA 1
ATOM 740 C C . LEU A 1 89 ? -12.255 7.255 15.690 1.00 98.06 89 LEU A C 1
ATOM 742 O O . LEU A 1 89 ? -11.479 7.745 14.857 1.00 98.06 89 LEU A O 1
ATOM 746 N N . ILE A 1 90 ? -11.965 6.161 16.386 1.00 98.31 90 ILE A N 1
ATOM 747 C CA . ILE A 1 90 ? -10.719 5.406 16.273 1.00 98.31 90 ILE A CA 1
ATOM 748 C C . ILE A 1 90 ? -11.057 4.014 15.746 1.00 98.31 90 ILE A C 1
ATOM 750 O O . ILE A 1 90 ? -11.894 3.325 16.324 1.00 98.31 90 ILE A O 1
ATOM 754 N N . ALA A 1 91 ? -10.400 3.576 14.670 1.00 98.31 91 ALA A N 1
ATOM 755 C CA . ALA A 1 91 ? -10.549 2.212 14.165 1.00 98.31 91 ALA A CA 1
ATOM 756 C C . ALA A 1 91 ? -9.318 1.353 14.494 1.00 98.31 91 ALA A C 1
ATOM 758 O O . ALA A 1 91 ? -8.217 1.607 14.008 1.00 98.31 91 ALA A O 1
ATOM 759 N N . GLY A 1 92 ? -9.505 0.320 15.310 1.00 98.00 92 GLY A N 1
ATOM 760 C CA . GLY A 1 92 ? -8.480 -0.663 15.642 1.00 98.00 92 GLY A CA 1
ATOM 761 C C . GLY A 1 92 ? -8.527 -1.881 14.732 1.00 98.00 92 GLY A C 1
ATOM 762 O O . GLY A 1 92 ? -9.607 -2.373 14.416 1.00 98.00 92 GLY A O 1
ATOM 763 N N . PHE A 1 93 ? -7.356 -2.372 14.328 1.00 97.62 93 PHE A N 1
ATOM 764 C CA . PHE A 1 93 ? -7.199 -3.503 13.417 1.00 97.62 93 PHE A CA 1
ATOM 765 C C . PHE A 1 93 ? -6.359 -4.628 14.033 1.00 97.62 93 PHE A C 1
ATOM 767 O O . PHE A 1 93 ? -5.190 -4.419 14.361 1.00 97.62 93 PHE A O 1
ATOM 774 N N . ASP A 1 94 ? -6.925 -5.836 14.067 1.00 95.19 94 ASP A N 1
ATOM 775 C CA . ASP A 1 94 ? -6.223 -7.097 14.350 1.00 95.19 94 ASP A CA 1
ATOM 776 C C . ASP A 1 94 ? -5.983 -7.848 13.028 1.00 95.19 94 ASP A C 1
ATOM 778 O O . ASP A 1 94 ? -6.911 -8.177 12.272 1.00 95.19 94 ASP A O 1
ATOM 782 N N . LEU A 1 95 ? -4.704 -8.061 12.708 1.00 93.69 95 LEU A N 1
ATOM 783 C CA . LEU A 1 95 ? -4.250 -8.510 11.397 1.00 93.69 95 LEU A CA 1
ATOM 784 C C . LEU A 1 95 ? -3.820 -9.977 11.453 1.00 93.69 95 LEU A C 1
ATOM 786 O O . LEU A 1 95 ? -2.764 -10.313 11.981 1.00 93.69 95 LEU A O 1
ATOM 790 N N . ASN A 1 96 ? -4.561 -10.851 10.771 1.00 91.94 96 ASN A N 1
ATOM 791 C CA . ASN A 1 96 ? -4.275 -12.282 10.738 1.00 91.94 96 ASN A CA 1
ATOM 792 C C . ASN A 1 96 ? -3.903 -12.787 9.333 1.00 91.94 96 ASN A C 1
ATOM 794 O O . ASN A 1 96 ? -3.950 -12.083 8.318 1.00 91.94 96 ASN A O 1
ATOM 798 N N . SER A 1 97 ? -3.485 -14.054 9.262 1.00 90.81 97 SER A N 1
ATOM 799 C CA . SER A 1 97 ? -3.074 -14.697 8.005 1.00 90.81 97 SER A CA 1
ATOM 800 C C . SER A 1 97 ? -4.231 -14.964 7.031 1.00 90.81 97 SER A C 1
ATOM 802 O O . SER A 1 97 ? -4.001 -15.072 5.828 1.00 90.81 97 SER A O 1
ATOM 804 N N . ASP A 1 98 ? -5.441 -15.064 7.572 1.00 93.69 98 ASP A N 1
ATOM 805 C CA . ASP A 1 98 ? -6.681 -15.577 6.979 1.00 93.69 98 ASP A CA 1
ATOM 806 C C . ASP A 1 98 ? -7.904 -14.688 7.249 1.00 93.69 98 ASP A C 1
ATOM 808 O O . ASP A 1 98 ? -8.981 -14.947 6.713 1.00 93.69 98 ASP A O 1
ATOM 812 N N . ARG A 1 99 ? -7.750 -13.648 8.074 1.00 95.12 99 ARG A N 1
ATOM 813 C CA . ARG A 1 99 ? -8.785 -12.646 8.340 1.00 95.12 99 ARG A CA 1
ATOM 814 C C . ARG A 1 99 ? -8.181 -11.307 8.751 1.00 95.12 99 ARG A C 1
ATOM 816 O O . ARG A 1 99 ? -7.011 -11.239 9.124 1.00 95.12 99 ARG A O 1
ATOM 823 N N . ILE A 1 100 ? -8.989 -10.258 8.716 1.00 97.06 100 ILE A N 1
ATOM 824 C CA . ILE A 1 100 ? -8.705 -8.984 9.386 1.00 97.06 100 ILE A CA 1
ATOM 825 C C . ILE A 1 100 ? -9.930 -8.620 10.210 1.00 97.06 100 ILE A C 1
ATOM 827 O O . ILE A 1 100 ? -11.033 -8.572 9.664 1.00 97.06 100 ILE A O 1
ATOM 831 N N . ASN A 1 101 ? -9.725 -8.367 11.497 1.00 98.00 101 ASN A N 1
ATOM 832 C CA . ASN A 1 101 ? -10.748 -7.853 12.393 1.00 98.00 101 ASN A CA 1
ATOM 833 C C . ASN A 1 101 ? -10.573 -6.342 12.533 1.00 98.00 101 ASN A C 1
ATOM 835 O O . ASN A 1 101 ? -9.448 -5.850 12.600 1.00 98.00 101 ASN A O 1
ATOM 839 N N . MET A 1 102 ? -11.685 -5.620 12.573 1.00 98.44 102 MET A N 1
ATOM 840 C CA . MET A 1 102 ? -11.728 -4.183 12.784 1.00 98.44 102 MET A CA 1
ATOM 841 C C . MET A 1 102 ? -12.783 -3.855 13.834 1.00 98.44 102 MET A C 1
ATOM 843 O O . MET A 1 102 ? -13.905 -4.354 13.760 1.00 98.44 102 MET A O 1
ATOM 847 N N . VAL A 1 103 ? -12.431 -2.981 14.767 1.00 98.44 103 VAL A N 1
ATOM 848 C CA . VAL A 1 103 ? -13.353 -2.366 15.723 1.00 98.44 103 VAL A CA 1
ATOM 849 C C . VAL A 1 103 ? -13.287 -0.857 15.556 1.00 98.44 103 VAL A C 1
ATOM 851 O O . VAL A 1 103 ? -12.201 -0.311 15.396 1.00 98.44 103 VAL A O 1
ATOM 854 N N . ILE A 1 104 ? -14.429 -0.182 15.568 1.00 98.50 104 ILE A N 1
ATOM 855 C CA . ILE A 1 104 ? -14.512 1.276 15.621 1.00 98.50 104 ILE A CA 1
ATOM 856 C C . ILE A 1 104 ? -15.005 1.648 17.010 1.00 98.50 104 ILE A C 1
ATOM 858 O O . ILE A 1 104 ? -16.021 1.120 17.465 1.00 98.50 104 ILE A O 1
ATOM 862 N N . VAL A 1 105 ? -14.286 2.543 17.676 1.00 98.50 105 VAL A N 1
ATOM 863 C CA . VAL A 1 105 ? -14.637 3.057 18.998 1.00 98.50 105 VAL A CA 1
ATOM 864 C C . VAL A 1 105 ? -14.749 4.571 18.974 1.00 98.50 105 VAL A C 1
ATOM 866 O O . VAL A 1 105 ? -14.096 5.245 18.173 1.00 98.50 105 VAL A O 1
ATOM 869 N N . ASP A 1 106 ? -15.573 5.103 19.866 1.00 97.62 106 ASP A N 1
ATOM 870 C CA . ASP A 1 106 ? -15.613 6.535 20.130 1.00 97.62 106 ASP A CA 1
ATOM 871 C C . ASP A 1 106 ? -14.518 6.971 21.115 1.00 97.62 106 ASP A C 1
ATOM 873 O O . ASP A 1 106 ? -13.754 6.165 21.653 1.00 97.62 106 ASP A O 1
ATOM 877 N N . LYS A 1 107 ? -14.459 8.278 21.382 1.00 94.69 107 LYS A N 1
ATOM 878 C CA . LYS A 1 107 ? -13.504 8.883 22.322 1.00 94.69 107 LYS A CA 1
ATOM 879 C C . LYS A 1 107 ? -13.631 8.401 23.775 1.00 94.69 107 LYS A C 1
ATOM 881 O O . LYS A 1 107 ? -12.735 8.662 24.569 1.00 94.69 107 LYS A O 1
ATOM 886 N N . TYR A 1 108 ? -14.724 7.724 24.129 1.00 96.19 108 TYR A N 1
ATOM 887 C CA . TYR A 1 108 ? -14.950 7.140 25.452 1.00 96.19 108 TYR A CA 1
ATOM 888 C C . TYR A 1 108 ? -14.608 5.643 25.490 1.00 96.19 108 TYR A C 1
ATOM 890 O O . TYR A 1 108 ? -14.816 4.992 26.511 1.00 96.19 108 TYR A O 1
ATOM 898 N N . GLY A 1 109 ? -14.103 5.082 24.385 1.00 93.50 109 GLY A N 1
ATOM 899 C CA . GLY A 1 109 ? -13.785 3.662 24.265 1.00 93.50 109 GLY A CA 1
ATOM 900 C C . GLY A 1 109 ? -15.012 2.772 24.061 1.00 93.50 109 GLY A C 1
ATOM 901 O O . GLY A 1 109 ? -14.896 1.551 24.159 1.00 93.50 109 GLY A O 1
ATOM 902 N N . ARG A 1 110 ? -16.187 3.345 23.770 1.00 97.81 110 ARG A N 1
ATOM 903 C CA . ARG A 1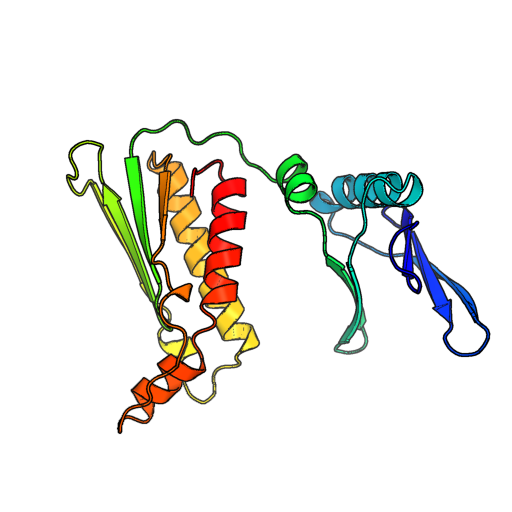 110 ? -17.393 2.559 23.490 1.00 97.81 110 ARG A CA 1
ATOM 904 C C . ARG A 1 110 ? -17.324 2.027 22.069 1.00 97.81 110 ARG A C 1
ATOM 906 O O . ARG A 1 110 ? -16.994 2.764 21.140 1.00 97.81 110 ARG A O 1
ATOM 913 N N . VAL A 1 111 ? -17.657 0.751 21.901 1.00 98.25 111 VAL A N 1
ATOM 914 C CA . VAL A 1 111 ? -17.712 0.113 20.584 1.00 98.25 111 VAL A CA 1
ATOM 915 C C . VAL A 1 111 ? -18.873 0.702 19.790 1.00 98.25 111 VAL A C 1
ATOM 917 O O . VAL A 1 111 ? -20.028 0.580 20.188 1.00 98.25 111 VAL A O 1
ATOM 920 N N . VAL A 1 112 ? -18.543 1.329 18.665 1.00 97.81 112 VAL A N 1
ATOM 921 C CA . VAL A 1 112 ? -19.500 1.854 17.687 1.00 97.81 112 VAL A CA 1
ATOM 922 C C . VAL A 1 112 ? -19.839 0.778 16.662 1.00 97.81 112 VAL A C 1
ATOM 924 O O . VAL A 1 112 ? -21.002 0.608 16.312 1.00 97.81 112 VAL A O 1
ATOM 927 N N . ASP A 1 113 ? -18.833 0.043 16.179 1.00 98.31 113 ASP A N 1
ATOM 928 C CA . ASP A 1 113 ? -19.041 -1.006 15.180 1.00 98.31 113 ASP A CA 1
ATOM 929 C C . ASP A 1 113 ? -17.898 -2.031 15.156 1.00 98.31 113 ASP A C 1
ATOM 931 O O . ASP A 1 113 ? -16.770 -1.748 15.566 1.00 98.31 113 ASP A O 1
ATOM 935 N N . VAL A 1 114 ? -18.180 -3.222 14.627 1.00 98.31 114 VAL A N 1
ATOM 936 C CA . VAL A 1 114 ? -17.215 -4.312 14.437 1.00 98.31 114 VAL A CA 1
ATOM 937 C C . VAL A 1 114 ? -17.382 -4.912 13.044 1.00 98.31 114 VAL A C 1
ATOM 939 O O . VAL A 1 114 ? -18.492 -5.176 12.576 1.00 98.31 114 VAL A O 1
ATOM 942 N N . ARG A 1 115 ? -16.267 -5.164 12.358 1.00 98.38 115 ARG A N 1
ATOM 943 C CA . ARG A 1 115 ? -16.251 -5.834 11.053 1.00 98.38 115 ARG A CA 1
ATOM 944 C C . ARG A 1 115 ? -15.138 -6.865 10.991 1.00 98.38 115 ARG A C 1
ATOM 946 O O . ARG A 1 115 ? -14.038 -6.642 11.487 1.00 98.38 115 ARG A O 1
ATOM 953 N N . THR A 1 116 ? -15.396 -7.951 10.272 1.00 98.38 116 THR A N 1
ATOM 954 C CA . THR A 1 116 ? -14.374 -8.946 9.946 1.00 98.38 116 THR A CA 1
ATOM 955 C C . THR A 1 116 ? -14.367 -9.211 8.452 1.00 98.38 116 THR A C 1
ATOM 957 O O . THR A 1 116 ? -15.393 -9.537 7.858 1.00 98.38 116 THR A O 1
ATOM 960 N N . ALA A 1 117 ? -13.191 -9.107 7.839 1.00 98.00 117 ALA A N 1
ATOM 961 C CA . ALA A 1 117 ? -12.961 -9.583 6.484 1.00 98.00 117 ALA A CA 1
ATOM 962 C C . ALA A 1 117 ? -12.349 -10.987 6.543 1.00 98.00 117 ALA A C 1
ATOM 964 O O . ALA A 1 117 ? -11.208 -11.143 6.979 1.00 98.00 117 ALA A O 1
ATOM 965 N N . TRP A 1 118 ? -13.101 -11.992 6.096 1.00 97.38 118 TRP A N 1
ATOM 966 C CA . TRP A 1 118 ? -12.674 -13.392 6.052 1.00 97.38 118 TRP A CA 1
ATOM 967 C C . TRP A 1 118 ? -12.095 -13.756 4.684 1.00 97.38 118 TRP A C 1
ATOM 969 O O . TRP A 1 118 ? -12.658 -13.392 3.654 1.00 97.38 118 TRP A O 1
ATOM 979 N N . PHE A 1 119 ? -10.976 -14.478 4.684 1.00 95.19 119 PHE A N 1
ATOM 980 C CA . PHE A 1 119 ? -10.340 -15.035 3.484 1.00 95.19 119 PHE A CA 1
ATOM 981 C C . PHE A 1 119 ? -9.539 -16.321 3.814 1.00 95.19 119 PHE A C 1
ATOM 983 O O . PHE A 1 119 ? -8.341 -16.419 3.526 1.00 95.19 119 PHE A O 1
ATOM 990 N N . PRO A 1 120 ? -10.147 -17.332 4.467 1.00 93.00 120 PRO A N 1
ATOM 991 C CA . PRO A 1 120 ? -9.439 -18.532 4.930 1.00 93.00 120 PRO A CA 1
ATOM 992 C C . PRO A 1 120 ? -8.743 -19.325 3.817 1.00 93.00 120 PRO A C 1
ATOM 994 O O . PRO A 1 120 ? -7.689 -19.935 4.048 1.00 93.00 120 PRO A O 1
ATOM 997 N N . GLU A 1 121 ? -9.267 -19.262 2.595 1.00 92.75 121 GLU A N 1
ATOM 998 C CA . GLU A 1 121 ? -8.754 -19.943 1.411 1.00 92.75 121 GLU A CA 1
ATOM 999 C C . GLU A 1 121 ? -7.294 -19.591 1.099 1.00 92.75 121 GLU A C 1
ATOM 1001 O O . GLU A 1 121 ? -6.546 -20.435 0.598 1.00 92.75 121 GLU A O 1
ATOM 1006 N N . VAL A 1 122 ? -6.825 -18.394 1.479 1.00 92.12 122 VAL A N 1
ATOM 1007 C CA . VAL A 1 122 ? -5.444 -17.959 1.203 1.00 92.12 122 VAL A CA 1
ATOM 1008 C C . VAL A 1 122 ? -4.389 -18.797 1.940 1.00 92.12 122 VAL A C 1
ATOM 1010 O O . VAL A 1 122 ? -3.202 -18.800 1.582 1.00 92.12 122 VAL A O 1
ATOM 1013 N N . THR A 1 123 ? -4.808 -19.528 2.975 1.00 87.88 123 THR A N 1
ATOM 1014 C CA . THR A 1 123 ? -3.947 -20.409 3.775 1.00 87.88 123 THR A CA 1
ATOM 1015 C C . THR A 1 123 ? -3.941 -21.862 3.286 1.00 87.88 123 THR A C 1
ATOM 1017 O O . THR A 1 123 ? -3.122 -22.659 3.756 1.00 87.88 123 THR A O 1
ATOM 1020 N N . SER A 1 124 ? -4.769 -22.194 2.286 1.00 88.69 124 SER A N 1
ATOM 1021 C CA . SER A 1 124 ? -4.842 -23.527 1.673 1.00 88.69 124 SER A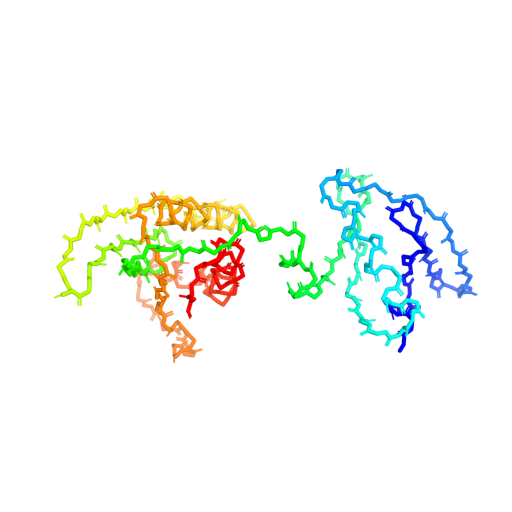 CA 1
ATOM 1022 C C . SER A 1 124 ? -3.538 -23.908 0.954 1.00 88.69 124 SER A C 1
ATOM 1024 O O . SER A 1 124 ? -2.969 -23.058 0.261 1.00 88.69 124 SER A O 1
ATOM 1026 N N . PRO A 1 125 ? -3.051 -25.164 1.049 1.00 84.75 125 PRO A N 1
ATOM 1027 C CA . PRO A 1 125 ? -1.801 -25.609 0.425 1.00 84.75 125 PRO A CA 1
ATOM 1028 C C . PRO A 1 125 ? -1.634 -25.181 -1.039 1.00 84.75 125 PRO A C 1
ATOM 1030 O O . PRO A 1 125 ? -0.588 -24.635 -1.388 1.00 84.75 125 PRO A O 1
ATOM 1033 N N . VAL A 1 126 ? -2.686 -25.311 -1.847 1.00 90.25 126 VAL A N 1
ATOM 1034 C CA . VAL A 1 126 ? -2.665 -25.027 -3.292 1.00 90.25 126 VAL A CA 1
ATOM 1035 C C . VAL A 1 126 ? -2.819 -23.542 -3.644 1.00 90.25 126 VAL A C 1
ATOM 1037 O O . VAL A 1 126 ? -2.652 -23.158 -4.799 1.00 90.25 126 VAL A O 1
ATOM 1040 N N . TYR A 1 127 ? -3.109 -22.674 -2.668 1.00 92.31 127 TYR A N 1
ATOM 1041 C CA . TYR A 1 127 ? -3.372 -21.264 -2.946 1.00 92.31 127 TYR A CA 1
ATOM 1042 C C . TYR A 1 127 ? -2.076 -20.477 -3.234 1.00 92.31 127 TYR A C 1
ATOM 1044 O O . TYR A 1 127 ? -1.177 -20.436 -2.381 1.00 92.31 127 TYR A O 1
ATOM 1052 N N . PRO A 1 128 ? -1.955 -19.793 -4.391 1.00 90.94 128 PRO A N 1
ATOM 1053 C CA . PRO A 1 128 ? -0.733 -19.075 -4.745 1.00 90.94 128 PRO A CA 1
ATOM 1054 C C . PRO A 1 128 ? -0.427 -17.911 -3.795 1.00 90.94 128 PRO A C 1
ATOM 1056 O O . PRO A 1 128 ? -1.274 -17.053 -3.543 1.00 90.94 128 PRO A O 1
ATOM 1059 N N . ARG A 1 129 ? 0.828 -17.800 -3.336 1.00 87.00 129 ARG A N 1
ATOM 1060 C CA . ARG A 1 129 ? 1.261 -16.731 -2.408 1.00 87.00 129 ARG A CA 1
ATOM 1061 C C . ARG A 1 129 ? 1.027 -15.318 -2.952 1.00 87.00 129 ARG A C 1
ATOM 1063 O O . ARG A 1 129 ? 0.677 -14.418 -2.192 1.00 87.00 129 ARG A O 1
ATOM 1070 N N . SER A 1 130 ? 1.217 -15.118 -4.256 1.00 88.00 130 SER A N 1
ATOM 1071 C CA . SER A 1 130 ? 0.978 -13.829 -4.917 1.00 88.00 130 SER A CA 1
ATOM 1072 C C . SER A 1 130 ? -0.500 -13.440 -4.875 1.00 88.00 130 SER A C 1
ATOM 1074 O O . SER A 1 130 ? -0.815 -12.312 -4.507 1.00 88.00 130 SER A O 1
ATOM 1076 N N . LYS A 1 131 ? -1.406 -14.388 -5.150 1.00 92.06 131 LYS A N 1
ATOM 1077 C CA . LYS A 1 131 ? -2.854 -14.187 -5.010 1.00 92.06 131 LYS A CA 1
ATOM 1078 C C . LYS A 1 131 ? -3.242 -13.952 -3.548 1.00 92.06 131 LYS A C 1
ATOM 1080 O O . LYS A 1 131 ? -4.008 -13.039 -3.268 1.00 92.06 131 LYS A O 1
ATOM 1085 N N . ALA A 1 132 ? -2.657 -14.703 -2.608 1.00 92.38 132 ALA A N 1
ATOM 1086 C CA . ALA A 1 132 ? -2.946 -14.572 -1.172 1.00 92.38 132 ALA A CA 1
ATOM 1087 C C . ALA A 1 132 ? -2.607 -13.176 -0.654 1.00 92.38 132 ALA A C 1
ATOM 1089 O O . ALA A 1 132 ? -3.280 -12.633 0.219 1.00 92.38 132 ALA A O 1
ATOM 1090 N N . ARG A 1 133 ? -1.526 -12.598 -1.183 1.00 91.50 133 ARG A N 1
ATOM 1091 C CA . ARG A 1 133 ? -1.143 -11.223 -0.893 1.00 91.50 133 ARG A CA 1
ATOM 1092 C C . ARG A 1 133 ? -2.197 -10.247 -1.407 1.00 91.50 133 ARG A C 1
ATOM 1094 O O . ARG A 1 133 ? -2.625 -9.404 -0.635 1.00 91.50 133 ARG A O 1
ATOM 1101 N N . VAL A 1 134 ? -2.617 -10.365 -2.667 1.00 93.38 134 VAL A N 1
ATOM 1102 C CA . VAL A 1 134 ? -3.612 -9.457 -3.264 1.00 93.38 134 VAL A CA 1
ATOM 1103 C C . VAL A 1 134 ? -4.916 -9.457 -2.467 1.00 93.38 134 VAL A C 1
ATOM 1105 O O . VAL A 1 134 ? -5.373 -8.381 -2.098 1.00 93.38 134 VAL A O 1
ATOM 1108 N N . VAL A 1 135 ? -5.446 -10.635 -2.121 1.00 95.69 135 VAL A N 1
ATOM 1109 C CA . VAL A 1 135 ? -6.685 -10.759 -1.329 1.00 95.69 135 VAL A CA 1
ATOM 1110 C C . VAL A 1 135 ? -6.562 -10.047 0.020 1.00 95.69 135 VAL A C 1
ATOM 1112 O O . VAL A 1 135 ? -7.412 -9.231 0.363 1.00 95.69 135 VAL A O 1
ATOM 1115 N N . ARG A 1 136 ? -5.459 -10.268 0.750 1.00 95.06 136 ARG A N 1
ATOM 1116 C CA . ARG A 1 136 ? -5.201 -9.600 2.038 1.00 95.06 136 ARG A CA 1
ATOM 1117 C C . ARG A 1 136 ? -5.139 -8.081 1.923 1.00 95.06 136 ARG A C 1
ATOM 1119 O O . ARG A 1 136 ? -5.740 -7.383 2.733 1.00 95.06 136 ARG A O 1
ATOM 1126 N N . LEU A 1 137 ? -4.418 -7.570 0.923 1.00 95.25 137 LEU A N 1
ATOM 1127 C CA . LEU A 1 137 ? -4.307 -6.125 0.713 1.00 95.25 137 LEU A CA 1
ATOM 1128 C C . LEU A 1 137 ? -5.664 -5.518 0.327 1.00 95.25 137 LEU A C 1
ATOM 1130 O O . LEU A 1 137 ? -6.028 -4.469 0.841 1.00 95.25 137 LEU A O 1
ATOM 1134 N N . GLN A 1 138 ? -6.445 -6.194 -0.519 1.00 96.75 138 GLN A N 1
ATOM 1135 C CA . GLN A 1 138 ? -7.788 -5.744 -0.891 1.00 96.75 138 GLN A CA 1
ATOM 1136 C C . GLN A 1 138 ? -8.749 -5.738 0.303 1.00 96.75 138 GLN A C 1
ATOM 1138 O O . GLN A 1 138 ? -9.496 -4.776 0.464 1.00 96.75 138 GLN A O 1
ATOM 1143 N N . ALA A 1 139 ? -8.721 -6.771 1.149 1.00 97.38 139 ALA A N 1
ATOM 1144 C CA . ALA A 1 139 ? -9.525 -6.835 2.368 1.00 97.38 139 ALA A CA 1
ATOM 1145 C C . ALA A 1 139 ? -9.203 -5.672 3.322 1.00 97.38 139 ALA A C 1
ATOM 1147 O O . ALA A 1 139 ? -10.110 -4.980 3.779 1.00 97.38 139 ALA A O 1
ATOM 1148 N N . LEU A 1 140 ? -7.914 -5.401 3.542 1.00 97.38 140 LEU A N 1
ATOM 1149 C CA . LEU A 1 140 ? -7.453 -4.269 4.344 1.00 97.38 140 LEU A CA 1
ATOM 1150 C C . LEU A 1 140 ? -7.940 -2.927 3.781 1.00 97.38 140 LEU A C 1
ATOM 1152 O O . LEU A 1 140 ? -8.489 -2.114 4.517 1.00 97.38 140 LEU A O 1
ATOM 1156 N N . VAL A 1 141 ? -7.782 -2.700 2.473 1.00 96.75 141 VAL A N 1
ATOM 1157 C CA . VAL A 1 141 ? -8.221 -1.454 1.823 1.00 96.75 141 VAL A CA 1
ATOM 1158 C C . VAL A 1 141 ? -9.732 -1.264 1.930 1.00 96.75 141 VAL A C 1
ATOM 1160 O O . VAL A 1 141 ? -10.181 -0.145 2.168 1.00 96.75 141 VAL A O 1
ATOM 1163 N N . LYS A 1 142 ? -10.522 -2.337 1.799 1.00 98.00 142 LYS A N 1
ATOM 1164 C CA . LYS A 1 142 ? -11.979 -2.277 1.990 1.00 98.00 142 LYS A CA 1
ATOM 1165 C C . LYS A 1 142 ? -12.344 -1.823 3.403 1.00 98.00 142 LYS A C 1
ATOM 1167 O O . LYS A 1 142 ? -13.187 -0.943 3.543 1.00 98.00 142 LYS A O 1
ATOM 1172 N N . LEU A 1 143 ? -11.693 -2.378 4.426 1.00 98.38 143 LEU A N 1
ATOM 1173 C CA . LEU A 1 143 ? -11.946 -2.003 5.818 1.00 98.38 143 LEU A CA 1
ATOM 1174 C C . LEU A 1 143 ? -11.459 -0.581 6.144 1.00 98.38 143 LEU A C 1
ATOM 1176 O O . LEU A 1 143 ? -12.172 0.156 6.810 1.00 98.38 143 LEU A O 1
ATOM 1180 N N . LEU A 1 144 ? -10.313 -0.139 5.613 1.00 97.69 144 LEU A N 1
ATOM 1181 C CA . LEU A 1 144 ? -9.868 1.257 5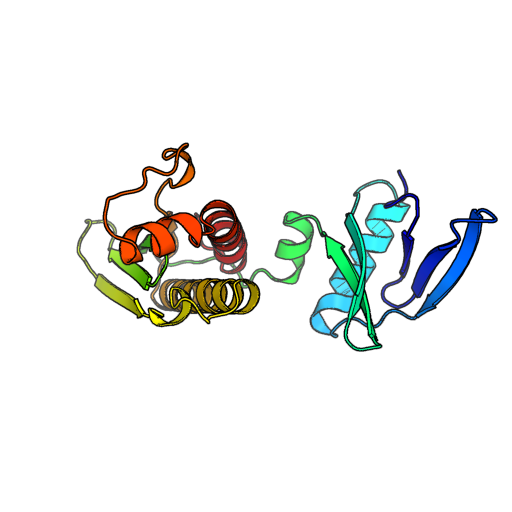.759 1.00 97.69 144 LEU A CA 1
ATOM 1182 C C . LEU A 1 144 ? -10.831 2.244 5.093 1.00 97.69 144 LEU A C 1
ATOM 1184 O O . LEU A 1 144 ? -11.146 3.284 5.665 1.00 97.69 144 LEU A O 1
ATOM 1188 N N . ASN A 1 145 ? -11.330 1.908 3.900 1.00 96.88 145 ASN A N 1
ATOM 1189 C CA . ASN A 1 145 ? -12.351 2.705 3.226 1.00 96.88 145 ASN A CA 1
ATOM 1190 C C . ASN A 1 145 ? -13.639 2.763 4.056 1.00 96.88 145 ASN A C 1
ATOM 1192 O O . ASN A 1 145 ? -14.244 3.824 4.167 1.00 96.88 145 ASN A O 1
ATOM 1196 N N . TYR A 1 146 ? -14.039 1.635 4.650 1.00 97.69 146 TYR A N 1
ATOM 1197 C CA . TYR A 1 146 ? -15.176 1.578 5.561 1.00 97.69 146 TYR A CA 1
ATOM 1198 C C . TYR A 1 146 ? -14.965 2.507 6.759 1.00 97.69 146 TYR A C 1
ATOM 1200 O O . TYR A 1 146 ? -15.790 3.387 6.975 1.00 97.69 146 TYR A O 1
ATOM 1208 N N . ALA A 1 147 ? -13.844 2.379 7.474 1.00 97.44 147 ALA A N 1
ATOM 1209 C CA . ALA A 1 147 ? -13.519 3.213 8.630 1.00 97.44 147 ALA A CA 1
ATOM 1210 C C . ALA A 1 147 ? -13.544 4.712 8.287 1.00 97.44 147 ALA A C 1
ATOM 1212 O O . ALA A 1 147 ? -14.191 5.490 8.984 1.00 97.44 147 ALA A O 1
ATOM 1213 N N . TYR A 1 148 ? -12.918 5.102 7.170 1.00 96.62 148 TYR A N 1
ATOM 1214 C CA . TYR A 1 148 ? -12.922 6.482 6.678 1.00 96.62 148 TYR A CA 1
ATOM 1215 C C . TYR A 1 148 ? -14.343 7.033 6.487 1.00 96.62 148 TYR A C 1
ATOM 1217 O O . TYR A 1 148 ? -14.652 8.129 6.949 1.00 96.62 148 TYR A O 1
ATOM 1225 N N . HIS A 1 149 ? -15.228 6.265 5.847 1.00 96.00 149 HIS A N 1
ATOM 1226 C CA . HIS A 1 149 ? -16.612 6.687 5.615 1.00 96.00 149 HIS A CA 1
ATOM 1227 C C . HIS A 1 149 ? -17.508 6.609 6.861 1.00 96.00 149 HIS A C 1
ATOM 1229 O O . HIS A 1 149 ? -18.584 7.196 6.847 1.00 96.00 149 HIS A O 1
ATOM 1235 N N . HIS A 1 150 ? -17.066 5.942 7.931 1.00 95.94 150 HIS A N 1
ATOM 1236 C CA . HIS A 1 150 ? -17.785 5.844 9.207 1.00 95.94 150 HIS A CA 1
ATOM 1237 C C . HIS A 1 150 ? -17.258 6.823 10.263 1.00 95.94 150 HIS A C 1
ATOM 1239 O O . HIS A 1 150 ? -17.561 6.671 11.438 1.00 95.94 150 HIS A O 1
ATOM 1245 N N . GLY A 1 151 ? -16.478 7.833 9.865 1.00 96.38 151 GLY A N 1
ATOM 1246 C CA . GLY A 1 151 ? -16.033 8.885 10.780 1.00 96.38 151 GLY A CA 1
ATOM 1247 C C . GLY A 1 151 ? -14.805 8.522 11.614 1.00 96.38 151 GLY A C 1
ATOM 1248 O O . GLY A 1 151 ? -14.509 9.211 12.588 1.00 96.38 151 GLY A O 1
ATOM 1249 N N . ALA A 1 152 ? -14.049 7.486 11.239 1.00 97.69 152 ALA A N 1
ATOM 1250 C CA . ALA A 1 152 ? -12.728 7.293 11.821 1.00 97.69 152 ALA A CA 1
ATOM 1251 C C . ALA A 1 152 ? -11.764 8.370 11.307 1.00 97.69 152 ALA A C 1
ATOM 1253 O O . ALA A 1 152 ? -11.694 8.618 10.102 1.00 97.69 152 ALA A O 1
ATOM 1254 N N . SER A 1 153 ? -10.997 8.983 12.206 1.00 97.19 153 SER A N 1
ATOM 1255 C CA . SER A 1 153 ? -9.866 9.860 11.855 1.00 97.19 153 SER A CA 1
ATOM 1256 C C . SER A 1 153 ? -8.519 9.297 12.278 1.00 97.19 153 SER A C 1
ATOM 1258 O O . SER A 1 153 ? -7.489 9.652 11.699 1.00 97.19 153 SER A O 1
ATOM 1260 N N . VAL A 1 154 ? -8.528 8.374 13.236 1.00 97.69 154 VAL A N 1
ATOM 1261 C CA . VAL A 1 154 ? -7.354 7.650 13.712 1.00 97.69 154 VAL A CA 1
ATOM 1262 C C . VAL A 1 154 ? -7.544 6.169 13.422 1.00 97.69 154 VAL A C 1
ATOM 1264 O O . VAL A 1 154 ? -8.644 5.628 13.552 1.00 97.69 154 VAL A O 1
ATOM 1267 N N . VAL A 1 155 ? -6.465 5.501 13.033 1.00 97.69 155 VAL A N 1
ATOM 1268 C CA . VAL A 1 155 ? -6.422 4.045 12.941 1.00 97.69 155 VAL A CA 1
ATOM 1269 C C . VAL A 1 155 ? -5.265 3.516 13.760 1.00 97.69 155 VAL A C 1
ATOM 1271 O O . VAL A 1 155 ? -4.212 4.134 13.810 1.00 97.69 155 VAL A O 1
ATOM 1274 N N . VAL A 1 156 ? -5.453 2.363 14.388 1.00 97.12 156 VAL A N 1
ATOM 1275 C CA . VAL A 1 156 ? -4.397 1.688 15.142 1.00 97.12 156 VAL A CA 1
ATOM 1276 C C . VAL A 1 156 ? -4.246 0.262 14.638 1.00 97.12 156 VAL A C 1
ATOM 1278 O O . VAL A 1 156 ? -5.230 -0.429 14.367 1.00 97.12 156 VAL A O 1
ATOM 1281 N N . PHE A 1 157 ? -3.001 -0.179 14.499 1.00 95.19 157 PHE A N 1
ATOM 1282 C CA . PHE A 1 157 ? -2.658 -1.529 14.063 1.00 95.19 157 PHE A CA 1
ATOM 1283 C C . PHE A 1 157 ? -1.860 -2.237 15.147 1.00 95.19 157 PHE A C 1
ATOM 1285 O O . PHE A 1 157 ? -1.109 -1.609 15.893 1.00 95.19 157 PHE A O 1
ATOM 1292 N N . GLU A 1 158 ? -1.963 -3.561 15.188 1.00 86.56 158 GLU A N 1
ATOM 1293 C CA . GLU A 1 158 ? -1.048 -4.367 15.989 1.00 86.56 158 GLU A CA 1
ATOM 1294 C C . GLU A 1 158 ? 0.415 -4.133 15.589 1.00 86.56 158 GLU A C 1
ATOM 1296 O O . GLU A 1 158 ? 0.781 -4.155 14.408 1.00 86.56 158 GLU A O 1
ATOM 1301 N N . ASP A 1 159 ? 1.285 -4.006 16.590 1.00 83.94 159 ASP A N 1
ATOM 1302 C CA . ASP A 1 159 ? 2.731 -3.991 16.386 1.00 83.94 159 ASP A CA 1
ATOM 1303 C C . ASP A 1 159 ? 3.245 -5.418 16.148 1.00 83.94 159 ASP A C 1
ATOM 1305 O O . ASP A 1 159 ? 3.783 -6.099 17.028 1.00 83.94 159 ASP A O 1
ATOM 1309 N N . LEU A 1 160 ? 3.059 -5.895 14.916 1.00 83.75 160 LEU A N 1
ATOM 1310 C CA . LEU A 1 160 ? 3.494 -7.231 14.517 1.00 83.75 160 LEU A CA 1
ATOM 1311 C C . LEU A 1 160 ? 5.020 -7.353 14.422 1.00 83.75 160 LEU A C 1
ATOM 1313 O O . LEU A 1 160 ? 5.532 -8.476 14.343 1.00 83.75 160 LEU A O 1
ATOM 1317 N N . ASP A 1 161 ? 5.765 -6.247 14.404 1.00 77.00 161 ASP A N 1
ATOM 1318 C CA . ASP A 1 161 ? 7.223 -6.263 14.287 1.00 77.00 161 ASP A CA 1
ATOM 1319 C C . ASP A 1 161 ? 7.907 -6.612 15.619 1.00 77.00 161 ASP A C 1
ATOM 1321 O O . ASP A 1 161 ? 8.996 -7.202 15.601 1.00 77.00 161 ASP A O 1
ATOM 1325 N N . LYS A 1 162 ? 7.222 -6.431 16.760 1.00 79.19 162 LYS A N 1
ATOM 1326 C CA . LYS A 1 162 ? 7.642 -6.992 18.063 1.00 79.19 162 LYS A CA 1
ATOM 1327 C C . LYS A 1 162 ? 7.876 -8.504 18.018 1.00 79.19 162 LYS A C 1
ATOM 1329 O O . LYS A 1 162 ? 8.799 -9.017 18.655 1.00 79.19 162 LYS A O 1
ATOM 1334 N N . ILE A 1 163 ? 7.102 -9.245 17.222 1.00 76.19 163 ILE A N 1
ATOM 1335 C CA . ILE A 1 163 ? 7.226 -10.708 17.118 1.00 76.19 163 ILE A CA 1
ATOM 1336 C C . ILE A 1 163 ? 8.368 -11.076 16.159 1.00 76.19 163 ILE A C 1
ATOM 1338 O O . ILE A 1 163 ? 8.150 -11.440 15.006 1.00 76.19 163 ILE A O 1
ATOM 1342 N N . LYS A 1 164 ? 9.627 -11.001 16.589 1.00 70.75 164 LYS A N 1
ATOM 1343 C CA . LYS A 1 164 ? 10.772 -11.179 15.668 1.00 70.75 164 LYS A CA 1
ATOM 1344 C C . LYS A 1 164 ? 10.897 -12.584 15.059 1.00 70.75 164 LYS A C 1
ATOM 1346 O O . LYS A 1 164 ? 11.405 -12.721 13.948 1.00 70.75 164 LYS A O 1
ATOM 1351 N N . ARG A 1 165 ? 10.442 -13.631 15.758 1.00 76.81 165 ARG A N 1
ATOM 1352 C CA . ARG A 1 165 ? 10.633 -15.036 15.354 1.00 76.81 165 ARG A CA 1
ATOM 1353 C C . ARG A 1 165 ? 9.306 -15.754 15.142 1.00 76.81 165 ARG A C 1
ATOM 1355 O O . ARG A 1 165 ? 8.345 -15.542 15.874 1.00 76.81 165 ARG A O 1
ATOM 1362 N N . ARG A 1 166 ? 9.280 -16.646 14.150 1.00 82.56 166 ARG A N 1
ATOM 1363 C CA . ARG A 1 166 ? 8.184 -17.598 13.947 1.00 82.56 166 ARG A CA 1
ATOM 1364 C C . ARG A 1 166 ? 8.361 -18.752 14.928 1.00 82.56 166 ARG A C 1
ATOM 1366 O O . ARG A 1 166 ? 9.432 -19.348 14.960 1.00 82.56 166 ARG A O 1
ATOM 1373 N N . ARG A 1 167 ? 7.325 -19.063 15.703 1.00 85.62 167 ARG A N 1
ATOM 1374 C CA . ARG A 1 167 ? 7.271 -20.265 16.541 1.00 85.62 167 ARG A CA 1
ATOM 1375 C C . ARG A 1 167 ? 6.320 -21.251 15.885 1.00 85.62 167 ARG A C 1
ATOM 1377 O O . ARG A 1 167 ? 5.130 -20.971 15.801 1.00 85.62 167 ARG A O 1
ATOM 1384 N N . PHE A 1 168 ? 6.865 -22.339 15.357 1.00 88.56 168 PHE A N 1
ATOM 1385 C CA . PHE A 1 168 ? 6.070 -23.415 14.778 1.00 88.56 168 PHE A CA 1
ATOM 1386 C C . PHE A 1 168 ? 5.528 -24.330 15.882 1.00 88.56 168 PHE A C 1
ATOM 1388 O O . PHE A 1 168 ? 6.058 -24.376 16.988 1.00 88.56 168 PHE A O 1
ATOM 1395 N N . THR A 1 169 ? 4.445 -25.024 15.569 1.00 90.88 169 THR A N 1
ATOM 1396 C CA . THR A 1 169 ? 3.685 -25.917 16.452 1.00 90.88 169 THR A CA 1
ATOM 1397 C C . THR A 1 169 ? 3.669 -27.333 15.867 1.00 90.88 169 THR A C 1
ATOM 1399 O O . THR A 1 169 ? 4.173 -27.550 14.764 1.00 90.88 169 THR A O 1
ATOM 1402 N N . SER A 1 170 ? 3.035 -28.292 16.544 1.00 92.12 170 SER A N 1
ATOM 1403 C CA . SER A 1 170 ? 2.779 -29.629 15.986 1.00 92.12 170 SER A CA 1
ATOM 1404 C C . SER A 1 170 ? 1.712 -29.638 14.881 1.00 92.12 170 SER A C 1
ATOM 1406 O O . SER A 1 170 ? 1.637 -30.593 14.116 1.00 92.12 170 SER A O 1
ATOM 1408 N N . SER A 1 171 ? 0.904 -28.577 14.744 1.00 93.38 171 SER A N 1
ATOM 1409 C CA . SER A 1 171 ? -0.178 -28.511 13.757 1.00 93.38 171 SER A CA 1
ATOM 1410 C C . SER A 1 171 ? 0.329 -28.044 12.384 1.00 93.38 171 SER A C 1
ATOM 1412 O O . SER A 1 171 ? 0.733 -26.880 12.236 1.00 93.38 171 SER A O 1
ATOM 1414 N N . PRO A 1 172 ? 0.221 -28.875 11.323 1.00 87.62 172 PRO A N 1
ATOM 1415 C CA . PRO A 1 172 ? 0.585 -28.465 9.966 1.00 87.62 172 PRO A CA 1
ATOM 1416 C C . PRO A 1 172 ? -0.217 -27.249 9.491 1.00 87.62 172 PRO A C 1
ATOM 1418 O O . PRO A 1 172 ? 0.297 -26.389 8.774 1.00 87.62 172 PRO A O 1
ATOM 1421 N N . THR A 1 173 ? -1.479 -27.148 9.913 1.00 86.50 173 THR A N 1
ATOM 1422 C CA . THR A 1 173 ? -2.367 -26.033 9.569 1.00 86.50 173 THR A CA 1
ATOM 1423 C C . THR A 1 173 ? -1.905 -24.728 10.205 1.00 86.50 173 THR A C 1
ATOM 1425 O O . THR A 1 173 ? -1.761 -23.731 9.494 1.00 86.50 173 THR A O 1
ATOM 1428 N N . ALA A 1 174 ? -1.596 -24.730 11.504 1.00 87.62 174 ALA A N 1
ATOM 1429 C CA . ALA A 1 174 ? -1.067 -23.545 12.178 1.00 87.62 174 ALA A CA 1
ATOM 1430 C C . ALA A 1 174 ? 0.280 -23.113 11.574 1.00 87.62 174 ALA A C 1
ATOM 1432 O O . ALA A 1 174 ? 0.488 -21.934 11.275 1.00 87.62 174 ALA A O 1
ATOM 1433 N N . ASN A 1 175 ? 1.159 -24.072 11.272 1.00 90.44 175 ASN A N 1
ATOM 1434 C CA . ASN A 1 175 ? 2.462 -23.796 10.665 1.00 90.44 175 ASN A CA 1
ATOM 1435 C C . ASN A 1 175 ? 2.347 -23.129 9.290 1.00 90.44 175 ASN A C 1
ATOM 1437 O O . ASN A 1 175 ? 3.124 -22.222 8.974 1.00 90.44 175 ASN A O 1
ATOM 1441 N N . ARG A 1 176 ? 1.343 -23.505 8.484 1.00 86.94 176 ARG A N 1
ATOM 1442 C CA . ARG A 1 176 ? 1.059 -22.828 7.208 1.00 86.94 176 ARG A CA 1
ATOM 1443 C C . ARG A 1 176 ? 0.640 -21.376 7.412 1.00 86.94 176 ARG A C 1
ATOM 1445 O O . ARG A 1 176 ? 1.153 -20.516 6.692 1.00 86.94 176 ARG A O 1
ATOM 1452 N N . LYS A 1 177 ? -0.236 -21.091 8.383 1.00 88.50 177 LYS A N 1
ATOM 1453 C CA . LYS A 1 177 ? -0.653 -19.717 8.724 1.00 88.50 177 LYS A CA 1
ATOM 1454 C C . LYS A 1 177 ? 0.555 -18.858 9.104 1.00 88.50 177 LYS A C 1
ATOM 1456 O O . LYS A 1 177 ? 0.784 -17.810 8.499 1.00 88.50 177 LYS A O 1
ATOM 1461 N N . ILE A 1 178 ? 1.405 -19.372 9.994 1.00 87.50 178 ILE A N 1
ATOM 1462 C CA . ILE A 1 178 ? 2.637 -18.707 10.443 1.00 87.50 178 ILE A CA 1
ATOM 1463 C C . ILE A 1 178 ? 3.601 -18.441 9.275 1.00 87.50 178 ILE A C 1
ATOM 1465 O O . ILE A 1 178 ? 4.128 -17.335 9.119 1.00 87.50 178 ILE A O 1
ATOM 1469 N N . ALA A 1 179 ? 3.836 -19.439 8.420 1.00 85.25 179 ALA A N 1
ATOM 1470 C CA . ALA A 1 179 ? 4.778 -19.321 7.308 1.00 85.25 179 ALA A CA 1
ATOM 1471 C C . ALA A 1 179 ? 4.300 -18.350 6.215 1.00 85.25 179 ALA A C 1
ATOM 1473 O O . ALA A 1 179 ? 5.114 -17.649 5.600 1.00 85.25 179 ALA A O 1
ATOM 1474 N N . ARG A 1 180 ? 2.988 -18.309 5.958 1.00 83.06 180 ARG A N 1
ATOM 1475 C CA . ARG A 1 180 ? 2.375 -17.512 4.882 1.00 83.06 180 ARG A CA 1
ATOM 1476 C C . ARG A 1 180 ? 2.046 -16.082 5.288 1.00 83.06 180 ARG A C 1
ATOM 1478 O O . ARG A 1 180 ? 1.783 -15.252 4.409 1.00 83.06 180 ARG A O 1
ATOM 1485 N N . PHE A 1 181 ? 2.093 -15.768 6.580 1.00 86.94 181 PHE A N 1
ATOM 1486 C CA . PHE A 1 181 ? 1.781 -14.432 7.051 1.00 86.94 181 PHE A CA 1
ATOM 1487 C C . PHE A 1 181 ? 2.879 -13.428 6.668 1.00 86.94 181 PHE A C 1
ATOM 1489 O O . PHE A 1 181 ? 3.999 -13.446 7.186 1.00 86.94 181 PHE A O 1
ATOM 1496 N N . ALA A 1 182 ? 2.553 -12.542 5.723 1.00 83.56 182 ALA A N 1
ATOM 1497 C CA . ALA A 1 182 ? 3.445 -11.486 5.235 1.00 83.56 182 ALA A CA 1
ATOM 1498 C C . ALA A 1 182 ? 3.239 -10.175 6.017 1.00 83.56 182 ALA A C 1
ATOM 1500 O O . ALA A 1 182 ? 2.921 -9.145 5.426 1.00 83.56 182 ALA A O 1
ATOM 1501 N N . LYS A 1 183 ? 3.395 -10.242 7.344 1.00 88.00 183 LYS A N 1
ATOM 1502 C CA . LYS A 1 183 ? 3.067 -9.168 8.298 1.00 88.00 183 LYS A CA 1
ATOM 1503 C C . LYS A 1 183 ? 3.662 -7.797 7.958 1.00 88.00 183 LYS A C 1
ATOM 1505 O O . LYS A 1 183 ? 2.915 -6.839 7.831 1.00 88.00 183 LYS A O 1
ATOM 1510 N N . LYS A 1 184 ? 4.970 -7.722 7.676 1.00 87.81 184 LYS A N 1
ATOM 1511 C CA . LYS A 1 184 ? 5.664 -6.459 7.367 1.00 87.81 184 LYS A CA 1
ATOM 1512 C C . LYS A 1 184 ? 5.057 -5.768 6.149 1.00 87.81 184 LYS A C 1
ATOM 1514 O O . LYS A 1 184 ? 4.794 -4.578 6.171 1.00 87.81 184 LYS A O 1
ATOM 1519 N N . GLN A 1 185 ? 4.788 -6.531 5.089 1.00 88.31 185 GLN A N 1
ATOM 1520 C CA . GLN A 1 185 ? 4.175 -5.989 3.875 1.00 88.31 185 GLN A CA 1
ATOM 1521 C C . GLN A 1 185 ? 2.737 -5.526 4.112 1.00 88.31 185 GLN A C 1
ATOM 1523 O O . GLN A 1 185 ? 2.326 -4.541 3.506 1.00 88.31 185 GLN A O 1
ATOM 1528 N N . LEU A 1 186 ? 1.983 -6.241 4.953 1.00 91.25 186 LEU A N 1
ATOM 1529 C CA . LEU A 1 186 ? 0.618 -5.868 5.304 1.00 91.25 186 LEU A CA 1
ATOM 1530 C C . LEU A 1 186 ? 0.604 -4.568 6.116 1.00 91.25 186 LEU A C 1
ATOM 1532 O O . LEU A 1 186 ? -0.114 -3.657 5.730 1.00 91.25 186 LEU A O 1
ATOM 1536 N N . LEU A 1 187 ? 1.460 -4.446 7.136 1.00 92.56 187 LEU A N 1
ATOM 1537 C CA . LEU A 1 187 ? 1.611 -3.225 7.935 1.00 92.56 187 LEU A CA 1
ATOM 1538 C C . LEU A 1 187 ? 2.093 -2.034 7.107 1.00 92.56 187 LEU A C 1
ATOM 1540 O O . LEU A 1 187 ? 1.487 -0.971 7.158 1.00 92.56 187 LEU A O 1
ATOM 1544 N N . THR A 1 188 ? 3.129 -2.203 6.276 1.00 92.62 188 THR A N 1
ATOM 1545 C CA . THR A 1 188 ? 3.583 -1.122 5.384 1.00 92.62 188 THR A CA 1
ATOM 1546 C C . THR A 1 188 ? 2.458 -0.663 4.457 1.00 92.62 188 THR A C 1
ATOM 1548 O O . THR A 1 188 ? 2.285 0.533 4.239 1.00 92.62 188 THR A O 1
ATOM 1551 N N . HIS A 1 189 ? 1.674 -1.598 3.911 1.00 94.31 189 HIS A N 1
ATOM 1552 C CA . HIS A 1 189 ? 0.535 -1.239 3.073 1.00 94.31 189 HIS A CA 1
ATOM 1553 C C . HIS A 1 189 ? -0.576 -0.554 3.872 1.00 94.31 189 HIS A C 1
ATOM 1555 O O . HIS A 1 189 ? -1.164 0.394 3.363 1.00 94.31 189 HIS A O 1
ATOM 1561 N N . ALA A 1 190 ? -0.826 -1.000 5.105 1.00 95.38 190 ALA A N 1
ATOM 1562 C CA . ALA A 1 190 ? -1.786 -0.394 6.016 1.00 95.38 190 ALA A CA 1
ATOM 1563 C C . ALA A 1 190 ? -1.458 1.077 6.242 1.00 95.38 190 ALA A C 1
ATOM 1565 O O . ALA A 1 190 ? -2.264 1.921 5.881 1.00 95.38 190 ALA A O 1
ATOM 1566 N N . VAL A 1 191 ? -0.235 1.386 6.679 1.00 95.56 191 VAL A N 1
ATOM 1567 C CA . VAL A 1 191 ? 0.222 2.764 6.914 1.00 95.56 191 VAL A CA 1
ATOM 1568 C C . VAL A 1 191 ? 0.075 3.629 5.659 1.00 95.56 191 VAL A C 1
ATOM 1570 O O . VAL A 1 191 ? -0.537 4.693 5.711 1.00 95.56 191 VAL A O 1
ATOM 1573 N N . VAL A 1 192 ? 0.570 3.168 4.503 1.00 96.00 192 VAL A N 1
ATOM 1574 C CA . VAL A 1 192 ? 0.482 3.940 3.246 1.00 96.00 192 VAL A CA 1
ATOM 1575 C C . VAL A 1 192 ? -0.971 4.196 2.839 1.00 96.00 192 VAL A C 1
ATOM 1577 O O . VAL A 1 192 ? -1.303 5.291 2.382 1.00 96.00 192 VAL A O 1
ATOM 1580 N N . MET A 1 193 ? -1.848 3.202 2.986 1.00 96.88 193 MET A N 1
ATOM 1581 C CA . MET A 1 193 ? -3.258 3.351 2.637 1.00 96.88 193 MET A CA 1
ATOM 1582 C C . MET A 1 193 ? -4.007 4.221 3.647 1.00 96.88 193 MET A C 1
ATOM 1584 O O . MET A 1 193 ? -4.810 5.041 3.216 1.00 96.88 193 MET A O 1
ATOM 1588 N N . SER A 1 194 ? -3.707 4.135 4.942 1.00 97.06 194 SER A N 1
ATOM 1589 C CA . SER A 1 194 ? -4.248 5.036 5.966 1.00 97.06 194 SER A CA 1
ATOM 1590 C C . SER A 1 194 ? -3.929 6.492 5.644 1.00 97.06 194 SER A C 1
ATOM 1592 O O . SER A 1 194 ? -4.843 7.307 5.528 1.00 97.06 194 SER A O 1
ATOM 1594 N N . LEU A 1 195 ? -2.659 6.792 5.351 1.00 97.12 195 LEU A N 1
ATOM 1595 C CA . LEU A 1 195 ? -2.230 8.129 4.933 1.00 97.12 195 LEU A CA 1
ATOM 1596 C C . LEU A 1 195 ? -2.934 8.582 3.646 1.00 97.12 195 LEU A C 1
ATOM 1598 O O . LEU A 1 195 ? -3.325 9.742 3.525 1.00 97.12 195 LEU A O 1
ATOM 1602 N N . ARG A 1 196 ? -3.159 7.666 2.693 1.00 96.25 196 ARG A N 1
ATOM 1603 C CA . ARG A 1 196 ? -3.929 7.952 1.472 1.00 96.25 196 ARG A CA 1
ATOM 1604 C C . ARG A 1 196 ? -5.376 8.351 1.787 1.00 96.25 196 ARG A C 1
ATOM 1606 O O . ARG A 1 196 ? -5.913 9.238 1.131 1.00 96.25 196 ARG A O 1
ATOM 1613 N N . TYR A 1 197 ? -6.008 7.721 2.770 1.00 96.44 197 TYR A N 1
ATOM 1614 C CA . TYR A 1 197 ? -7.345 8.095 3.241 1.00 96.44 197 TYR A CA 1
ATOM 1615 C C . TYR A 1 197 ? -7.341 9.317 4.173 1.00 96.44 197 TYR A C 1
ATOM 1617 O O . TYR A 1 197 ? -8.404 9.768 4.580 1.00 96.44 197 TYR A O 1
ATOM 1625 N N . GLY A 1 198 ? -6.172 9.876 4.502 1.00 94.88 198 GLY A N 1
ATOM 1626 C CA . GLY A 1 198 ? -6.063 10.972 5.463 1.00 94.88 198 GLY A CA 1
ATOM 1627 C C . GLY A 1 198 ? -6.320 10.552 6.908 1.00 94.88 198 GLY A C 1
ATOM 1628 O O . GLY A 1 198 ? -6.570 11.422 7.738 1.00 94.88 198 GLY A O 1
ATOM 1629 N N . LEU A 1 199 ? -6.277 9.248 7.187 1.00 96.69 199 LEU A N 1
ATOM 1630 C CA . LEU A 1 199 ? -6.346 8.672 8.525 1.00 96.69 199 LEU A CA 1
ATOM 1631 C C . LEU A 1 199 ? -4.972 8.802 9.184 1.00 96.69 199 LEU A C 1
ATOM 1633 O O . LEU A 1 199 ? -3.957 8.615 8.508 1.00 96.69 199 LEU A O 1
ATOM 1637 N N . LYS A 1 200 ? -4.940 9.089 10.486 1.00 96.12 200 LYS A N 1
ATOM 1638 C CA . LYS A 1 200 ? -3.716 9.129 11.301 1.00 96.12 200 LYS A CA 1
ATOM 1639 C C . LYS A 1 200 ? -3.413 7.709 11.812 1.00 96.12 200 LYS A C 1
ATOM 1641 O O . LYS A 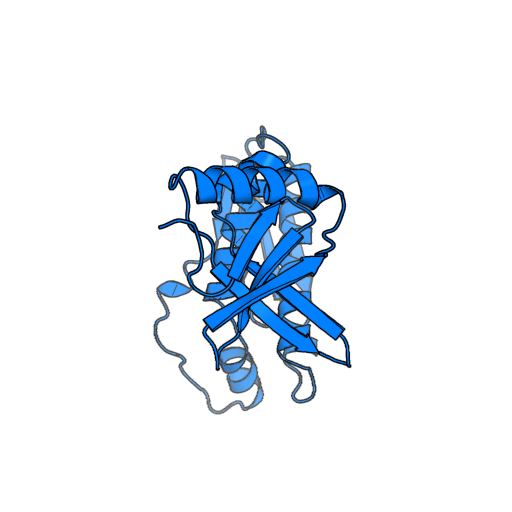1 200 ? -4.205 7.222 12.619 1.00 96.12 200 LYS A O 1
ATOM 1646 N N . PRO A 1 201 ? -2.378 7.021 11.291 1.00 89.62 201 PRO A N 1
ATOM 1647 C CA . PRO A 1 201 ? -2.013 5.670 11.709 1.00 89.62 201 PRO A CA 1
ATOM 1648 C C . PRO A 1 201 ? -1.077 5.635 12.921 1.00 89.62 201 PRO A C 1
ATOM 1650 O O . PRO A 1 201 ? -0.486 6.691 13.245 1.00 89.62 201 PRO A O 1
#

pLDDT: mean 91.7, std 6.76, range [47.97, 98.5]

Radius of gyration: 20.56 Å; chains: 1; bounding box: 47×48×52 Å

Foldseek 3Di:
DLADPAKADQALFKIWGQDPPPRDTDIDTDDDPPLCRVLSRVVRVCSNVVNDYKDWDWDQDPNDIDIDIGHDLVSVLVRQAPDAQDFQKEKEWDAFLFKIKIFIAHPVRDTPDIDMDGGNVLLDPPHDLVVSVVSSLVRLLVVLVVCSVVRAQAYHYDPPVVVVDQDDDPDPSVNSRSVSDPPVVSVVSNCSSCVSHNHHD

Sequence (201 aa):
MQGNRNVRLDDSSKVRIRYPYDKSWLSFRARFGENYVPLVKELSELAKSRKCSYGVRIVFRNGRIYLHLSVPVELYLKYFRKGEAKGDLIAGFDLNSDRINMVIVDKYGRVVDVRTAWFPEVTSPVYPRSKARVVRLQALVKLLNYAYHHGASVVVFEDLDKIKRRRFTSSPTANRKIARFAKKQLLTHAVVMSLRYGLKP

Secondary structure (DSSP, 8-state):
--S-SSEEEEETTEEEEE-TTT--EEEEE----GGGHHHHHHHHHHHHTTS---EEEEEEETTEEEEEEE--HHHHHHHH--------EEEEEEE-SSEEEEEEE-TT--EEEEEEEE-GGGGSTTS-HHHHHHHHHHHHHHHHHHHHHTTEEEEEE--GGG--S----S-HHHHHHHHH--HHHHHHHHHHHHHHTT-B-